Protein AF-A0A6I3IKJ2-F1 (afdb_monomer_lite)

Structure (mmCIF, N/CA/C/O backbone):
data_AF-A0A6I3IKJ2-F1
#
_entry.id   AF-A0A6I3IKJ2-F1
#
loop_
_atom_site.group_PDB
_atom_site.id
_atom_site.type_symbol
_atom_site.label_atom_id
_atom_site.label_alt_id
_atom_site.label_comp_id
_atom_site.label_asym_id
_atom_site.label_entity_id
_atom_site.label_seq_id
_atom_site.pdbx_PDB_ins_code
_atom_site.Cartn_x
_atom_site.Cartn_y
_atom_site.Cartn_z
_atom_site.occupancy
_atom_site.B_iso_or_equiv
_atom_site.auth_seq_id
_atom_site.auth_comp_id
_atom_site.auth_asym_id
_atom_site.auth_atom_id
_atom_site.pdbx_PDB_model_num
ATOM 1 N N . MET A 1 1 ? 50.056 9.254 30.027 1.00 38.72 1 MET A N 1
ATOM 2 C CA . MET A 1 1 ? 49.985 8.666 28.674 1.00 38.72 1 MET A CA 1
ATOM 3 C C . MET A 1 1 ? 48.519 8.562 28.305 1.00 38.72 1 MET A C 1
ATOM 5 O O . MET A 1 1 ? 47.820 7.727 28.856 1.00 38.72 1 MET A O 1
ATOM 9 N N . THR A 1 2 ? 48.048 9.482 27.470 1.00 33.09 2 THR A N 1
ATOM 10 C CA . THR A 1 2 ? 46.642 9.621 27.066 1.00 33.09 2 THR A CA 1
ATOM 11 C C . THR A 1 2 ? 46.556 9.198 25.601 1.00 33.09 2 THR A C 1
ATOM 13 O O . THR A 1 2 ? 47.346 9.726 24.815 1.00 33.09 2 THR A O 1
ATOM 16 N N . PRO A 1 3 ? 45.681 8.262 25.192 1.00 37.56 3 PRO A N 1
ATOM 17 C CA . PRO A 1 3 ? 45.593 7.901 23.789 1.00 37.56 3 PRO A CA 1
ATOM 18 C C . PRO A 1 3 ? 44.821 8.981 23.025 1.00 37.56 3 PRO A C 1
ATOM 20 O O . PRO A 1 3 ? 43.733 9.406 23.419 1.00 37.56 3 PRO A O 1
ATOM 23 N N . LEU A 1 4 ? 45.432 9.440 21.936 1.00 34.25 4 LEU A N 1
ATOM 24 C CA . LEU A 1 4 ? 44.862 10.358 20.958 1.00 34.25 4 LEU A CA 1
ATOM 25 C C . LEU A 1 4 ? 43.676 9.689 20.250 1.00 34.25 4 LEU A C 1
ATOM 27 O O . LEU A 1 4 ? 43.817 8.614 19.668 1.00 34.25 4 LEU A O 1
ATOM 31 N N . ARG A 1 5 ? 42.515 10.354 20.277 1.00 39.28 5 ARG A N 1
ATOM 32 C CA . ARG A 1 5 ? 41.365 10.049 19.416 1.00 39.28 5 ARG A CA 1
ATOM 33 C C . ARG A 1 5 ? 41.806 10.129 17.951 1.00 39.28 5 ARG A C 1
ATOM 35 O O . ARG A 1 5 ? 42.129 11.211 17.469 1.00 39.28 5 ARG A O 1
ATOM 42 N N . GLN A 1 6 ? 41.775 9.001 17.246 1.00 39.91 6 GLN A N 1
ATOM 43 C CA . GLN A 1 6 ? 41.792 8.983 15.787 1.00 39.91 6 GLN A CA 1
ATOM 44 C C . GLN A 1 6 ? 40.454 9.542 15.290 1.00 39.91 6 GLN A C 1
ATOM 46 O O . GLN A 1 6 ? 39.401 8.941 15.493 1.00 39.91 6 GLN A O 1
ATOM 51 N N . GLY A 1 7 ? 40.498 10.734 14.696 1.00 34.34 7 GLY A N 1
ATOM 52 C CA . GLY A 1 7 ? 39.367 11.312 13.983 1.00 34.34 7 GLY A CA 1
ATOM 53 C C . GLY A 1 7 ? 39.092 10.506 12.718 1.00 34.34 7 GLY A C 1
ATOM 54 O O . GLY A 1 7 ? 39.975 10.361 11.874 1.00 34.34 7 GLY A O 1
ATOM 55 N N . ALA A 1 8 ? 37.872 9.986 12.600 1.00 40.38 8 ALA A N 1
ATOM 56 C CA . ALA A 1 8 ? 37.365 9.435 11.355 1.00 40.38 8 ALA A CA 1
ATOM 57 C C . ALA A 1 8 ? 37.379 10.536 10.286 1.00 40.38 8 ALA A C 1
ATOM 59 O O . ALA A 1 8 ? 36.823 11.619 10.478 1.00 40.38 8 ALA A O 1
ATOM 60 N N . THR A 1 9 ? 38.061 10.271 9.179 1.00 36.03 9 THR A N 1
ATOM 61 C CA . THR A 1 9 ? 38.106 11.152 8.014 1.00 36.03 9 THR A CA 1
ATOM 62 C C . THR A 1 9 ? 36.739 11.091 7.324 1.00 36.03 9 THR A C 1
ATOM 64 O O . THR A 1 9 ? 36.323 9.994 6.946 1.00 36.03 9 THR A O 1
ATOM 67 N N . PRO A 1 10 ? 36.006 12.206 7.156 1.00 37.25 10 PRO A N 1
ATOM 68 C CA . PRO A 1 10 ? 34.781 12.188 6.371 1.00 37.25 10 PRO A CA 1
ATOM 69 C C . PRO A 1 10 ? 35.141 11.925 4.906 1.00 37.25 10 PRO A C 1
ATOM 71 O O . PRO A 1 10 ? 35.997 12.595 4.327 1.00 37.25 10 PRO A O 1
ATOM 74 N N . THR A 1 11 ? 34.504 10.918 4.316 1.00 40.12 11 THR A N 1
ATOM 75 C CA . THR A 1 11 ? 34.601 10.614 2.888 1.00 40.12 11 THR A CA 1
ATOM 76 C C . THR A 1 11 ? 34.128 11.839 2.094 1.00 40.12 11 THR A C 1
ATOM 78 O O . THR A 1 11 ? 33.075 12.391 2.425 1.00 40.12 11 THR A O 1
ATOM 81 N N . PRO A 1 12 ? 34.861 12.304 1.066 1.00 38.91 12 PRO A N 1
ATOM 82 C CA . PRO A 1 12 ? 34.434 13.458 0.287 1.00 38.91 12 PRO A CA 1
ATOM 83 C C . PRO A 1 12 ? 33.179 13.103 -0.522 1.00 38.91 12 PRO A C 1
ATOM 85 O O . PRO A 1 12 ? 33.245 12.375 -1.512 1.00 38.91 12 PRO A O 1
ATOM 88 N N . GLN A 1 13 ? 32.024 13.625 -0.102 1.00 45.84 13 GLN A N 1
ATOM 89 C CA . GLN A 1 13 ? 30.831 13.673 -0.943 1.00 45.84 13 GLN A CA 1
ATOM 90 C C . GLN A 1 13 ? 31.115 14.652 -2.086 1.00 45.84 13 GLN A C 1
ATOM 92 O O . GLN A 1 13 ? 31.205 15.862 -1.882 1.00 45.84 13 GLN A O 1
ATOM 97 N N . THR A 1 14 ? 31.316 14.120 -3.289 1.00 48.16 14 THR A N 1
ATOM 98 C CA . THR A 1 14 ? 31.432 14.947 -4.493 1.00 48.16 14 THR A CA 1
ATOM 99 C C . THR A 1 14 ? 30.036 15.499 -4.789 1.00 48.16 14 THR A C 1
ATOM 101 O O . THR A 1 14 ? 29.102 14.701 -4.890 1.00 48.16 14 THR A O 1
ATOM 104 N N . PRO A 1 15 ? 29.840 16.826 -4.889 1.00 47.47 15 PRO A N 1
ATOM 105 C CA . PRO A 1 15 ? 28.520 17.371 -5.173 1.00 47.47 15 PRO A CA 1
ATOM 106 C C . PRO A 1 15 ? 28.031 16.866 -6.541 1.00 47.47 15 PRO A C 1
ATOM 108 O O . PRO A 1 15 ? 28.828 16.806 -7.484 1.00 47.47 15 PRO A O 1
ATOM 111 N N . PRO A 1 16 ? 26.743 16.499 -6.678 1.00 55.31 16 PRO A N 1
ATOM 112 C CA . PRO A 1 16 ? 26.197 16.063 -7.956 1.00 55.31 16 PRO A CA 1
ATOM 113 C C . PRO A 1 16 ? 26.377 17.171 -9.001 1.00 55.31 16 PRO A C 1
ATOM 115 O O . PRO A 1 16 ? 26.105 18.346 -8.745 1.00 55.31 16 PRO A O 1
ATOM 118 N N . LEU A 1 17 ? 26.861 16.797 -10.187 1.00 58.91 17 LEU A N 1
ATOM 119 C CA . LEU A 1 17 ? 27.075 17.730 -11.291 1.00 58.91 17 LEU A CA 1
ATOM 120 C C . LEU A 1 17 ? 25.737 18.386 -11.670 1.00 58.91 17 LEU A C 1
ATOM 122 O O . LEU A 1 17 ? 24.763 17.700 -11.956 1.00 58.91 17 LEU A O 1
ATOM 126 N N . HIS A 1 18 ? 25.690 19.717 -11.736 1.00 59.66 18 HIS A N 1
ATOM 127 C CA . HIS A 1 18 ? 24.476 20.508 -12.009 1.00 59.66 18 HIS A CA 1
ATOM 128 C C . HIS A 1 18 ? 23.664 20.035 -13.246 1.00 59.66 18 HIS A C 1
ATOM 130 O O . HIS A 1 18 ? 22.442 20.198 -13.315 1.00 59.66 18 HIS A O 1
ATOM 136 N N . GLY A 1 19 ? 24.323 19.408 -14.228 1.00 59.59 19 GLY A N 1
ATOM 137 C CA . GLY A 1 19 ? 23.678 18.825 -15.408 1.00 59.59 19 GLY A CA 1
ATOM 138 C C . GLY A 1 19 ? 22.795 17.600 -15.125 1.00 59.59 19 GLY A C 1
ATOM 139 O O . GLY A 1 19 ? 21.735 17.474 -15.736 1.00 59.59 19 GLY A O 1
ATOM 140 N N . THR A 1 20 ? 23.162 16.728 -14.178 1.00 60.59 20 THR A N 1
ATOM 141 C CA . THR A 1 20 ? 22.422 15.476 -13.901 1.00 60.59 20 THR A CA 1
ATOM 142 C C . THR A 1 20 ? 21.098 15.734 -13.183 1.00 60.59 20 THR A C 1
ATOM 144 O O . THR A 1 20 ? 20.088 15.094 -13.486 1.00 60.59 20 THR A O 1
ATOM 147 N N . LEU A 1 21 ? 21.071 16.735 -12.297 1.00 61.56 21 LEU A N 1
ATOM 148 C CA . LEU A 1 21 ? 19.854 17.206 -11.628 1.00 61.56 21 LEU A CA 1
ATOM 149 C C . LEU A 1 21 ? 18.862 17.825 -12.622 1.00 61.56 21 LEU A C 1
ATOM 151 O O . LEU A 1 21 ? 17.665 17.555 -12.558 1.00 61.56 21 LEU A O 1
ATOM 155 N N . THR A 1 22 ? 19.368 18.610 -13.579 1.00 71.19 22 THR A N 1
ATOM 156 C CA . THR A 1 22 ? 18.536 19.252 -14.609 1.00 71.19 22 THR A CA 1
ATOM 157 C C . THR A 1 22 ? 17.914 18.215 -15.549 1.00 71.19 22 THR A C 1
ATOM 159 O O . THR A 1 22 ? 16.733 18.312 -15.870 1.00 71.19 22 THR A O 1
ATOM 162 N N . PHE A 1 23 ? 18.686 17.206 -15.966 1.00 73.94 23 PHE A N 1
ATOM 163 C CA . PHE A 1 23 ? 18.204 16.126 -16.831 1.00 73.94 23 PHE A CA 1
ATOM 164 C C . PHE A 1 23 ? 17.126 15.271 -16.151 1.00 73.94 23 PHE A C 1
ATOM 166 O O . PHE A 1 23 ? 16.052 15.090 -16.717 1.00 73.94 23 PHE A O 1
ATOM 173 N N . SER A 1 24 ? 17.378 14.814 -14.918 1.00 72.62 24 SER A N 1
ATOM 174 C CA . SER A 1 24 ? 16.443 13.939 -14.192 1.00 72.62 24 SER A CA 1
ATOM 175 C C . SER A 1 24 ? 15.093 14.617 -13.956 1.00 72.62 24 SER A C 1
ATOM 177 O O . SER A 1 24 ? 14.043 13.995 -14.119 1.00 72.62 24 SER A O 1
ATOM 179 N N . ARG A 1 25 ? 15.118 15.917 -13.629 1.00 75.12 25 ARG A N 1
ATOM 180 C CA . ARG A 1 25 ? 13.904 16.711 -13.424 1.00 75.12 25 ARG A CA 1
ATOM 181 C C . ARG A 1 25 ? 13.120 16.897 -14.722 1.00 75.12 25 ARG A C 1
ATOM 183 O O . ARG A 1 25 ? 11.945 16.565 -14.759 1.00 75.12 25 ARG A O 1
ATOM 190 N N . ARG A 1 26 ? 13.782 17.354 -15.793 1.00 77.00 26 ARG A N 1
ATOM 191 C CA . ARG A 1 26 ? 13.138 17.597 -17.096 1.00 77.00 26 ARG A CA 1
ATOM 192 C C . ARG A 1 26 ? 12.535 16.336 -17.697 1.00 77.00 26 ARG A C 1
ATOM 194 O O . ARG A 1 26 ? 11.459 16.397 -18.271 1.00 77.00 26 ARG A O 1
ATOM 201 N N . TYR A 1 27 ? 13.219 15.202 -17.569 1.00 78.50 27 TYR A N 1
ATOM 202 C CA . TYR A 1 27 ? 12.688 13.944 -18.078 1.00 78.50 27 TYR A CA 1
ATOM 203 C C . TYR A 1 27 ? 11.464 13.482 -17.273 1.00 78.50 27 TYR A C 1
ATOM 205 O O . TYR A 1 27 ? 10.472 13.069 -17.858 1.00 78.50 27 TYR A O 1
ATOM 213 N N . SER A 1 28 ? 11.485 13.635 -15.945 1.00 76.94 28 SER A N 1
ATOM 214 C CA . SER A 1 28 ? 10.318 13.328 -15.101 1.00 76.94 28 SER A CA 1
ATOM 215 C C . SER A 1 28 ? 9.124 14.243 -15.399 1.00 76.94 28 SER A C 1
ATOM 217 O O . SER A 1 28 ? 7.991 13.777 -15.407 1.00 76.94 28 SER A O 1
ATOM 219 N N . GLU A 1 29 ? 9.377 15.530 -15.665 1.00 81.25 29 GLU A N 1
ATOM 220 C CA . GLU A 1 29 ? 8.362 16.492 -16.122 1.00 81.25 29 GLU A CA 1
ATOM 221 C C . GLU A 1 29 ? 7.783 16.071 -17.486 1.00 81.25 29 GLU A C 1
ATOM 223 O O . GLU A 1 29 ? 6.569 16.073 -17.656 1.00 81.25 29 GLU A O 1
ATOM 228 N N . ALA A 1 30 ? 8.629 15.637 -18.427 1.00 76.62 30 ALA A N 1
ATOM 229 C CA . ALA A 1 30 ? 8.201 15.179 -19.750 1.00 76.62 30 ALA A CA 1
ATOM 230 C C . ALA A 1 30 ? 7.353 13.895 -19.702 1.00 76.62 30 ALA A C 1
ATOM 232 O O . ALA A 1 30 ? 6.413 13.760 -20.477 1.00 76.62 30 ALA A O 1
ATOM 233 N N . LEU A 1 31 ? 7.629 12.972 -18.771 1.00 78.81 31 LEU A N 1
ATOM 234 C CA . LEU A 1 31 ? 6.794 11.779 -18.565 1.00 78.81 31 LEU A CA 1
ATOM 235 C C . LEU A 1 31 ? 5.383 12.102 -18.047 1.00 78.81 31 LEU A C 1
ATOM 237 O O . LEU A 1 31 ? 4.486 11.272 -18.171 1.00 78.81 31 LEU A O 1
ATOM 241 N N . ALA A 1 32 ? 5.188 13.279 -17.449 1.00 76.81 32 ALA A N 1
ATOM 242 C CA . ALA A 1 32 ? 3.885 13.745 -16.985 1.00 76.81 32 ALA A CA 1
ATOM 243 C C . ALA A 1 32 ? 3.130 14.579 -18.040 1.00 76.81 32 ALA A C 1
ATOM 245 O O . ALA A 1 32 ? 1.961 14.900 -17.827 1.00 76.81 32 ALA A O 1
ATOM 246 N N . ASP A 1 33 ? 3.776 14.942 -19.154 1.00 81.25 33 ASP A N 1
ATOM 247 C CA . ASP A 1 33 ? 3.182 15.723 -20.239 1.00 81.25 33 ASP A CA 1
ATOM 248 C C . ASP A 1 33 ? 2.569 14.793 -21.295 1.00 81.25 33 ASP A C 1
ATOM 250 O O . ASP A 1 33 ? 3.256 14.248 -22.159 1.00 81.25 33 ASP A O 1
ATOM 254 N N . SER A 1 34 ? 1.246 14.636 -21.240 1.00 76.81 34 SER A N 1
ATOM 255 C CA . SER A 1 34 ? 0.484 13.829 -22.197 1.00 76.81 34 SER A CA 1
ATOM 256 C C . SER A 1 34 ? 0.683 14.258 -23.651 1.00 76.81 34 SER A C 1
ATOM 258 O O . SER A 1 34 ? 0.685 13.401 -24.527 1.00 76.81 34 SER A O 1
ATOM 260 N N . GLY A 1 35 ? 0.869 15.557 -23.915 1.00 77.44 35 GLY A N 1
ATOM 261 C CA . GLY A 1 35 ? 1.051 16.057 -25.279 1.00 77.44 35 GLY A CA 1
ATOM 262 C C . GLY A 1 35 ? 2.410 15.658 -25.849 1.00 77.44 35 GLY A C 1
ATOM 263 O O . GLY A 1 35 ? 2.507 15.253 -27.005 1.00 77.44 35 GLY A O 1
ATOM 264 N N . PHE A 1 36 ? 3.450 15.683 -25.012 1.00 80.12 36 PHE A N 1
ATOM 265 C CA . PHE A 1 36 ? 4.773 15.183 -25.386 1.00 80.12 36 PHE A CA 1
ATOM 266 C C . PHE A 1 36 ? 4.768 13.669 -25.653 1.00 80.12 36 PHE A C 1
ATOM 268 O O . PHE A 1 36 ? 5.392 13.207 -26.609 1.00 80.12 36 PHE A O 1
ATOM 275 N N . ILE A 1 37 ? 4.064 12.888 -24.826 1.00 82.62 37 ILE A N 1
ATOM 276 C CA . ILE A 1 37 ? 3.965 11.432 -25.003 1.00 82.62 37 ILE A CA 1
ATOM 277 C C . ILE A 1 37 ? 3.198 11.070 -26.280 1.00 82.62 37 ILE A C 1
ATOM 279 O O . ILE A 1 37 ? 3.622 10.164 -26.998 1.00 82.62 37 ILE A O 1
ATOM 283 N N . GLU A 1 38 ? 2.119 11.791 -26.594 1.00 82.00 38 GLU A N 1
ATOM 284 C CA . GLU A 1 38 ? 1.351 11.598 -27.829 1.00 82.00 38 GLU A CA 1
ATOM 285 C C . GLU A 1 38 ? 2.203 11.877 -29.079 1.00 82.00 38 GLU A C 1
ATOM 287 O O . GLU A 1 38 ? 2.174 11.099 -30.031 1.00 82.00 38 GLU A O 1
ATOM 292 N N . GLU A 1 39 ? 3.029 12.929 -29.057 1.00 85.38 39 GLU A N 1
ATOM 293 C CA . GLU A 1 39 ? 3.936 13.261 -30.165 1.00 85.38 39 GLU A CA 1
ATOM 294 C C . GLU A 1 39 ? 5.077 12.240 -30.327 1.00 85.38 39 GLU A C 1
ATOM 296 O O . GLU A 1 39 ? 5.460 11.894 -31.447 1.00 85.38 39 GLU A O 1
ATOM 301 N N . LEU A 1 40 ? 5.626 11.738 -29.217 1.00 87.00 40 LEU A N 1
ATOM 302 C CA . LEU A 1 40 ? 6.724 10.767 -29.221 1.00 87.00 40 LEU A CA 1
ATOM 303 C C . LEU A 1 40 ? 6.269 9.357 -29.639 1.00 87.00 40 LEU A C 1
ATOM 305 O O . LEU A 1 40 ? 7.047 8.598 -30.226 1.00 87.00 40 LEU A O 1
ATOM 309 N N . GLY A 1 41 ? 5.026 9.006 -29.317 1.00 87.94 41 GLY A N 1
ATOM 310 C CA . GLY A 1 41 ? 4.456 7.678 -29.496 1.00 87.94 41 GLY A CA 1
ATOM 311 C C . GLY A 1 41 ? 4.817 6.699 -28.364 1.00 87.94 41 GLY A C 1
ATOM 312 O O . GLY A 1 41 ? 5.858 6.826 -27.707 1.00 87.94 41 GLY A O 1
ATOM 313 N N . PRO A 1 42 ? 3.984 5.667 -28.138 1.00 88.81 42 PRO A N 1
ATOM 314 C CA . PRO A 1 42 ? 4.079 4.797 -26.962 1.00 88.81 42 PRO A CA 1
ATOM 315 C C . PRO A 1 42 ? 5.332 3.911 -26.955 1.00 88.81 42 PRO A C 1
ATOM 317 O O . PRO A 1 42 ? 5.948 3.712 -25.908 1.00 88.81 42 PRO A O 1
ATOM 320 N N . VAL A 1 43 ? 5.764 3.415 -28.120 1.00 90.62 43 VAL A N 1
ATOM 321 C CA . VAL A 1 43 ? 6.935 2.526 -28.224 1.00 90.62 43 VAL A CA 1
ATOM 322 C C . VAL A 1 43 ? 8.249 3.267 -27.910 1.00 90.62 43 VAL A C 1
ATOM 324 O O . VAL A 1 43 ? 8.994 2.804 -27.033 1.00 90.62 43 VAL A O 1
ATOM 327 N N . PRO A 1 44 ? 8.562 4.429 -28.529 1.00 91.19 44 PRO A N 1
ATOM 328 C CA . PRO A 1 44 ? 9.741 5.203 -28.141 1.00 91.19 44 PRO A CA 1
ATOM 329 C C . PRO A 1 44 ? 9.660 5.734 -26.704 1.00 91.19 44 PRO A C 1
ATOM 331 O O . PRO A 1 44 ? 10.684 5.771 -26.019 1.00 91.19 44 PRO A O 1
ATOM 334 N N . ALA A 1 45 ? 8.468 6.094 -26.215 1.00 90.94 45 ALA A N 1
ATOM 335 C CA . ALA A 1 45 ? 8.288 6.544 -24.838 1.00 90.94 45 ALA A CA 1
ATOM 336 C C . ALA A 1 45 ? 8.625 5.442 -23.817 1.00 90.94 45 ALA A C 1
ATOM 338 O O . ALA A 1 45 ? 9.444 5.671 -22.923 1.00 90.94 45 ALA A O 1
ATOM 339 N N . ALA A 1 46 ? 8.092 4.227 -23.996 1.00 92.44 46 ALA A N 1
ATOM 340 C CA . ALA A 1 46 ? 8.417 3.071 -23.158 1.00 92.44 46 ALA A CA 1
ATOM 341 C C . ALA A 1 46 ? 9.917 2.731 -23.209 1.00 92.44 46 ALA A C 1
ATOM 343 O O . ALA A 1 46 ? 10.555 2.558 -22.169 1.00 92.44 46 ALA A O 1
ATOM 344 N N . THR A 1 47 ? 10.508 2.717 -24.408 1.00 93.69 47 THR A N 1
ATOM 345 C CA . THR A 1 47 ? 11.948 2.465 -24.596 1.00 93.69 47 THR A CA 1
ATOM 346 C C . THR A 1 47 ? 12.797 3.476 -23.819 1.00 93.69 47 THR A C 1
ATOM 348 O O . THR A 1 47 ? 13.702 3.099 -23.070 1.00 93.69 47 THR A O 1
ATOM 351 N N . ASN A 1 48 ? 12.483 4.768 -23.946 1.00 92.62 48 ASN A N 1
ATOM 352 C CA . ASN A 1 48 ? 13.210 5.826 -23.251 1.00 92.62 48 ASN A CA 1
ATOM 353 C C . ASN A 1 48 ? 13.053 5.715 -21.729 1.00 92.62 48 ASN A C 1
ATOM 355 O O . ASN A 1 48 ? 14.032 5.916 -21.009 1.00 92.62 48 ASN A O 1
ATOM 359 N N . ALA A 1 49 ? 11.866 5.347 -21.239 1.00 93.19 49 ALA A N 1
ATOM 360 C CA . ALA A 1 49 ? 11.607 5.186 -19.812 1.00 93.19 49 ALA A CA 1
ATOM 361 C C . ALA A 1 49 ? 12.440 4.042 -19.208 1.00 93.19 49 ALA A C 1
ATOM 363 O O . ALA A 1 49 ? 13.018 4.201 -18.130 1.00 93.19 49 ALA A O 1
ATOM 364 N N . ILE A 1 50 ? 12.591 2.921 -19.923 1.00 93.69 50 ILE A N 1
ATOM 365 C CA . ILE A 1 50 ? 13.466 1.808 -19.514 1.00 93.69 50 ILE A CA 1
ATOM 366 C C . ILE A 1 50 ? 14.925 2.271 -19.427 1.00 93.69 50 ILE A C 1
ATOM 368 O O . ILE A 1 50 ? 15.590 2.052 -18.409 1.00 93.69 50 ILE A O 1
ATOM 372 N N . ILE A 1 51 ? 15.418 2.942 -20.474 1.00 92.62 51 ILE A N 1
ATOM 373 C CA . ILE A 1 51 ? 16.791 3.465 -20.523 1.00 92.62 51 ILE A CA 1
ATOM 374 C C . ILE A 1 51 ? 17.023 4.432 -19.361 1.00 92.62 51 ILE A C 1
ATOM 376 O O . ILE A 1 51 ? 18.026 4.334 -18.654 1.00 92.62 51 ILE A O 1
ATOM 380 N N . PHE A 1 52 ? 16.083 5.345 -19.129 1.00 92.88 52 PHE A N 1
ATOM 381 C CA . PHE A 1 52 ? 16.173 6.324 -18.060 1.00 92.88 52 PHE A CA 1
ATOM 382 C C . PHE A 1 52 ? 16.171 5.673 -16.671 1.00 92.88 52 PHE A C 1
ATOM 384 O O . PHE A 1 52 ? 17.031 6.004 -15.853 1.00 92.88 52 PHE A O 1
ATOM 391 N N . ASN A 1 53 ? 15.295 4.691 -16.418 1.00 93.19 53 ASN A N 1
ATOM 392 C CA . ASN A 1 53 ? 15.288 3.931 -15.164 1.00 93.19 53 ASN A CA 1
ATOM 393 C C . ASN A 1 53 ? 16.645 3.248 -14.916 1.00 93.19 53 ASN A C 1
ATOM 395 O O . ASN A 1 53 ? 17.197 3.328 -13.816 1.00 93.19 53 ASN A O 1
ATOM 399 N N . HIS A 1 54 ? 17.222 2.630 -15.954 1.00 92.00 54 HIS A N 1
ATOM 400 C CA . HIS A 1 54 ? 18.544 2.014 -15.869 1.00 92.00 54 HIS A CA 1
ATOM 401 C C . HIS A 1 54 ? 19.643 3.041 -15.558 1.00 92.00 54 HIS A C 1
ATOM 403 O O . HIS A 1 54 ? 20.475 2.822 -14.674 1.00 92.00 54 HIS A O 1
ATOM 409 N N . LEU A 1 55 ? 19.645 4.182 -16.254 1.00 91.31 55 LEU A N 1
ATOM 410 C CA . LEU A 1 55 ? 20.614 5.254 -16.027 1.00 91.31 55 LEU A CA 1
ATOM 411 C C . LEU A 1 55 ? 20.524 5.808 -14.601 1.00 91.31 55 LEU A C 1
ATOM 413 O O . LEU A 1 55 ? 21.560 5.974 -13.957 1.00 91.31 55 LEU A O 1
ATOM 417 N N . LEU A 1 56 ? 19.317 6.043 -14.078 1.00 90.44 56 LEU A N 1
ATOM 418 C CA . LEU A 1 56 ? 19.119 6.494 -12.698 1.00 90.44 56 LEU A CA 1
ATOM 419 C C . LEU A 1 56 ? 19.677 5.497 -11.683 1.00 90.44 56 LEU A C 1
ATOM 421 O O . LEU A 1 56 ? 20.381 5.908 -10.759 1.00 90.44 56 LEU A O 1
ATOM 425 N N . ALA A 1 57 ? 19.429 4.200 -11.876 1.00 89.12 57 ALA A N 1
ATOM 426 C CA . ALA A 1 57 ? 19.984 3.159 -11.016 1.00 89.12 57 ALA A CA 1
ATOM 427 C C . ALA A 1 57 ? 21.524 3.190 -11.011 1.00 89.12 57 ALA A C 1
ATOM 429 O O . ALA A 1 57 ? 22.140 3.193 -9.946 1.00 89.12 57 ALA A O 1
ATOM 430 N N . ARG A 1 58 ? 22.162 3.328 -12.182 1.00 89.75 58 ARG A N 1
ATOM 431 C CA . ARG A 1 58 ? 23.629 3.446 -12.284 1.00 89.75 58 ARG A CA 1
ATOM 432 C C . ARG A 1 58 ? 24.182 4.726 -11.663 1.00 89.75 58 ARG A C 1
ATOM 434 O O . ARG A 1 58 ? 25.266 4.705 -11.080 1.00 89.75 58 ARG A O 1
ATOM 441 N N . LEU A 1 59 ? 23.474 5.847 -11.789 1.00 89.38 59 LEU A N 1
ATOM 442 C CA . LEU A 1 59 ? 23.874 7.105 -11.156 1.00 89.38 59 LEU A CA 1
ATOM 443 C C . LEU A 1 59 ? 23.780 7.015 -9.628 1.00 89.38 59 LEU A C 1
ATOM 445 O O . LEU A 1 59 ? 24.672 7.514 -8.943 1.00 89.38 59 LEU A O 1
ATOM 449 N N . LEU A 1 60 ? 22.746 6.352 -9.105 1.00 88.19 60 LEU A N 1
ATOM 450 C CA . LEU A 1 60 ? 22.588 6.058 -7.680 1.00 88.19 60 LEU A CA 1
ATOM 451 C C . LEU A 1 60 ? 23.722 5.175 -7.150 1.00 88.19 60 LEU A C 1
ATOM 453 O O . LEU A 1 60 ? 24.360 5.540 -6.169 1.00 88.19 60 LEU A O 1
ATOM 457 N N . GLU A 1 61 ? 24.025 4.062 -7.826 1.00 88.00 61 GLU A N 1
ATOM 458 C CA . GLU A 1 61 ? 25.131 3.158 -7.462 1.00 88.00 61 GLU A CA 1
ATOM 459 C C . GLU A 1 61 ? 26.483 3.884 -7.372 1.00 88.00 61 GLU A C 1
ATOM 461 O O . GLU A 1 61 ? 27.334 3.546 -6.552 1.00 88.00 61 GLU A O 1
ATOM 466 N N . ARG A 1 62 ? 26.684 4.905 -8.213 1.00 89.00 62 ARG A N 1
ATOM 467 C CA . ARG A 1 62 ? 27.917 5.702 -8.270 1.00 89.00 62 ARG A CA 1
ATOM 468 C C . ARG A 1 62 ? 27.895 6.945 -7.380 1.00 89.00 62 ARG A C 1
ATOM 470 O O . ARG A 1 62 ? 28.843 7.724 -7.439 1.00 89.00 62 ARG A O 1
ATOM 477 N N . ASN A 1 63 ? 26.840 7.161 -6.591 1.00 85.69 63 ASN A N 1
ATOM 478 C CA . ASN A 1 63 ? 26.623 8.384 -5.808 1.00 85.69 63 ASN A CA 1
ATOM 479 C C . ASN A 1 63 ? 26.717 9.677 -6.653 1.00 85.69 63 ASN A C 1
ATOM 481 O O . ASN A 1 63 ? 27.164 10.717 -6.176 1.00 85.69 63 ASN A O 1
ATOM 485 N N . ALA A 1 64 ? 26.314 9.616 -7.927 1.00 87.44 64 ALA A N 1
ATOM 486 C CA . ALA A 1 64 ? 26.398 10.721 -8.889 1.00 87.44 64 ALA A CA 1
ATOM 487 C C . ALA A 1 64 ? 25.119 11.587 -8.950 1.00 87.44 64 ALA A C 1
ATOM 489 O O . ALA A 1 64 ? 25.060 12.579 -9.683 1.00 87.44 64 ALA A O 1
ATOM 490 N N . VAL A 1 65 ? 24.087 11.208 -8.194 1.00 85.56 65 VAL A N 1
ATOM 491 C CA . VAL A 1 65 ? 22.798 11.900 -8.072 1.00 85.56 65 VAL A CA 1
ATOM 492 C C . VAL A 1 65 ? 22.304 11.805 -6.625 1.00 85.56 65 VAL A C 1
ATOM 494 O O . VAL A 1 65 ? 22.602 10.834 -5.931 1.00 85.56 65 VAL A O 1
ATOM 497 N N . SER A 1 66 ? 21.553 12.809 -6.162 1.00 85.88 66 SER A N 1
ATOM 498 C CA . SER A 1 66 ? 20.915 12.757 -4.840 1.00 85.88 66 SER A CA 1
ATOM 499 C C . SER A 1 66 ? 19.899 11.606 -4.775 1.00 85.88 66 SER A C 1
ATOM 501 O O . SER A 1 66 ? 19.062 11.522 -5.680 1.00 85.88 66 SER A O 1
ATOM 503 N N . PRO A 1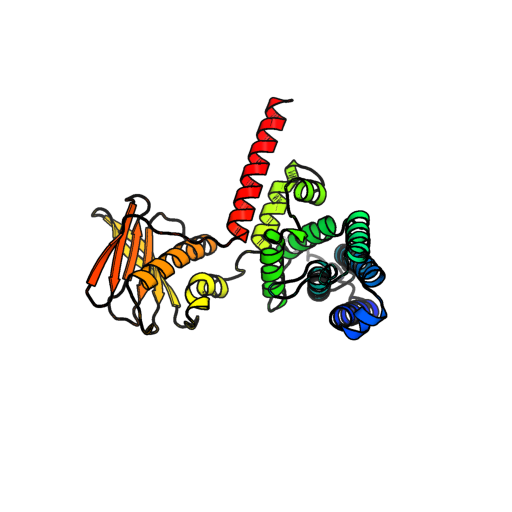 67 ? 19.891 10.778 -3.709 1.00 85.31 67 PRO A N 1
ATOM 504 C CA . PRO A 1 67 ? 18.904 9.716 -3.533 1.00 85.31 67 PRO A CA 1
ATOM 505 C C . PRO A 1 67 ? 17.453 10.192 -3.619 1.00 85.31 67 PRO A C 1
ATOM 507 O O . PRO A 1 67 ? 16.644 9.528 -4.257 1.00 85.31 67 PRO A O 1
ATOM 510 N N . SER A 1 68 ? 17.137 11.360 -3.052 1.00 84.00 68 SER A N 1
ATOM 511 C CA . SER A 1 68 ? 15.786 11.938 -3.106 1.00 84.00 68 SER A CA 1
ATOM 512 C C . SER A 1 68 ? 15.357 12.290 -4.532 1.00 84.00 68 SER A C 1
ATOM 514 O O . SER A 1 68 ? 14.270 11.933 -4.969 1.00 84.00 68 SER A O 1
ATOM 516 N N . VAL A 1 69 ? 16.243 12.929 -5.300 1.00 84.62 69 VAL A N 1
ATOM 517 C CA . VAL A 1 69 ? 15.965 13.321 -6.692 1.00 84.62 69 VAL A CA 1
ATOM 518 C C . VAL A 1 69 ? 15.807 12.093 -7.581 1.00 84.62 69 VAL A C 1
ATOM 520 O O . VAL A 1 69 ? 14.912 12.046 -8.421 1.00 84.62 69 VAL A O 1
ATOM 523 N N . ALA A 1 70 ? 16.667 11.092 -7.393 1.00 88.50 70 ALA A N 1
ATOM 524 C CA . ALA A 1 70 ? 16.572 9.852 -8.141 1.00 88.50 70 ALA A CA 1
ATOM 525 C C . ALA A 1 70 ? 15.303 9.072 -7.786 1.00 88.50 70 ALA A C 1
ATOM 527 O O . ALA A 1 70 ? 14.659 8.568 -8.697 1.00 88.50 70 ALA A O 1
ATOM 528 N N . LEU A 1 71 ? 14.908 9.022 -6.509 1.00 90.19 71 LEU A N 1
ATOM 529 C CA . LEU A 1 71 ? 13.675 8.360 -6.087 1.00 90.19 71 LEU A CA 1
ATOM 530 C C . LEU A 1 71 ? 12.448 9.004 -6.737 1.00 90.19 71 LEU A C 1
ATOM 532 O O . LEU A 1 71 ? 11.679 8.299 -7.382 1.00 90.19 71 LEU A O 1
ATOM 536 N N . GLY A 1 72 ? 12.297 10.329 -6.656 1.00 90.50 72 GLY A N 1
ATOM 537 C CA . GLY A 1 72 ? 11.168 11.023 -7.284 1.00 90.50 72 GLY A CA 1
ATOM 538 C C . GLY A 1 72 ? 11.066 10.761 -8.795 1.00 90.50 72 GLY A C 1
ATOM 539 O O . GLY A 1 72 ? 9.966 10.550 -9.315 1.00 90.50 72 GLY A O 1
ATOM 540 N N . ALA A 1 73 ? 12.210 10.703 -9.486 1.00 90.94 73 ALA A N 1
ATOM 541 C CA . ALA A 1 73 ? 12.286 10.406 -10.915 1.00 90.94 73 ALA A CA 1
ATOM 542 C C . ALA A 1 73 ? 12.011 8.925 -11.241 1.00 90.94 73 ALA A C 1
ATOM 544 O O . ALA A 1 73 ? 11.316 8.618 -12.212 1.00 90.94 73 ALA A O 1
ATOM 545 N N . GLN A 1 74 ? 12.501 7.997 -10.415 1.00 93.25 74 GLN A N 1
ATOM 546 C CA . GLN A 1 74 ? 12.194 6.571 -10.527 1.00 93.25 74 GLN A CA 1
ATOM 547 C C . GLN A 1 74 ? 10.701 6.308 -10.310 1.00 93.25 74 GLN A C 1
ATOM 549 O O . GLN A 1 74 ? 10.090 5.620 -11.119 1.00 93.25 74 GLN A O 1
ATOM 554 N N . LEU A 1 75 ? 10.090 6.927 -9.295 1.00 94.00 75 LEU A N 1
ATOM 555 C CA . LEU A 1 75 ? 8.654 6.829 -9.027 1.00 94.00 75 LEU A CA 1
ATOM 556 C C . LEU A 1 75 ? 7.816 7.350 -10.198 1.00 94.00 75 LEU A C 1
ATOM 558 O O . LEU A 1 75 ? 6.838 6.711 -10.573 1.00 94.00 75 LEU A O 1
ATOM 562 N N . ALA A 1 76 ? 8.202 8.481 -10.801 1.00 92.62 76 ALA A N 1
ATOM 563 C CA . ALA A 1 76 ? 7.540 8.989 -12.005 1.00 92.62 76 ALA A CA 1
ATOM 564 C C . ALA A 1 76 ? 7.672 8.009 -13.181 1.00 92.62 76 ALA A C 1
ATOM 566 O O . ALA A 1 76 ? 6.696 7.732 -13.871 1.00 92.62 76 ALA A O 1
ATOM 567 N N . THR A 1 77 ? 8.860 7.429 -13.361 1.00 94.62 77 THR A N 1
ATOM 568 C CA . THR A 1 77 ? 9.127 6.452 -14.423 1.00 94.62 77 THR A CA 1
ATOM 569 C C . THR A 1 77 ? 8.309 5.178 -14.243 1.00 94.62 77 THR A C 1
ATOM 571 O O . THR A 1 77 ? 7.699 4.696 -15.189 1.00 94.62 77 THR A O 1
ATOM 574 N N . TRP A 1 78 ? 8.251 4.629 -13.032 1.00 96.00 78 TRP A N 1
ATOM 575 C CA . TRP A 1 78 ? 7.480 3.419 -12.756 1.00 96.00 78 TRP A CA 1
ATOM 576 C C . TRP A 1 78 ? 5.973 3.664 -12.847 1.00 96.00 78 TRP A C 1
ATOM 578 O O . TRP A 1 78 ? 5.276 2.827 -13.406 1.00 96.00 78 TRP A O 1
ATOM 588 N N . ALA A 1 79 ? 5.479 4.812 -12.373 1.00 94.31 79 ALA A N 1
ATOM 589 C CA . ALA A 1 79 ? 4.074 5.180 -12.532 1.00 94.31 79 ALA A CA 1
ATOM 590 C C . ALA A 1 79 ? 3.691 5.363 -14.010 1.00 94.31 79 ALA A C 1
ATOM 592 O O . ALA A 1 79 ? 2.607 4.961 -14.412 1.00 94.31 79 ALA A O 1
ATOM 593 N N . PHE A 1 80 ? 4.584 5.918 -14.835 1.00 93.56 80 PHE A N 1
ATOM 594 C CA . PHE A 1 80 ? 4.381 6.001 -16.282 1.00 93.56 80 PHE A CA 1
ATOM 595 C C . PHE A 1 80 ? 4.310 4.609 -16.927 1.00 93.56 80 PHE A C 1
ATOM 597 O O . PHE A 1 80 ? 3.398 4.322 -17.700 1.00 93.56 80 PHE A O 1
ATOM 604 N N . LEU A 1 81 ? 5.247 3.719 -16.591 1.00 93.81 81 LEU A N 1
ATOM 605 C CA . LEU A 1 81 ? 5.319 2.380 -17.180 1.00 93.81 81 LEU A CA 1
ATOM 606 C C . LEU A 1 81 ? 4.139 1.490 -16.776 1.00 93.81 81 LEU A C 1
ATOM 608 O O . LEU A 1 81 ? 3.562 0.814 -17.624 1.00 93.81 81 LEU A O 1
ATOM 612 N N . TRP A 1 82 ? 3.791 1.494 -15.491 1.00 94.38 82 TRP A N 1
ATOM 613 C CA . TRP A 1 82 ? 2.918 0.483 -14.891 1.00 94.38 82 TRP A CA 1
ATOM 614 C C . TRP A 1 82 ? 1.592 1.032 -14.372 1.00 94.38 82 TRP A C 1
ATOM 616 O O . TRP A 1 82 ? 0.717 0.254 -14.011 1.00 94.38 82 TRP A O 1
ATOM 626 N N . GLY A 1 83 ? 1.436 2.352 -14.343 1.00 92.56 83 GLY A N 1
ATOM 627 C CA . GLY A 1 83 ? 0.286 3.008 -13.746 1.00 92.56 83 GLY A CA 1
ATOM 628 C C . GLY A 1 83 ? 0.422 3.211 -12.238 1.00 92.56 83 GLY A C 1
ATOM 629 O O . GLY A 1 83 ? 1.455 2.961 -11.609 1.00 92.56 83 GLY A O 1
ATOM 630 N N . ARG A 1 84 ? -0.657 3.731 -11.664 1.00 91.94 84 ARG A N 1
ATOM 631 C CA . ARG A 1 84 ? -0.880 3.967 -10.234 1.00 91.94 84 ARG A CA 1
ATOM 632 C C . ARG A 1 84 ? -2.387 3.860 -9.955 1.00 91.94 84 ARG A C 1
ATOM 634 O O . ARG A 1 84 ? -3.172 3.800 -10.903 1.00 91.94 84 ARG A O 1
ATOM 641 N N . PRO A 1 85 ? -2.848 3.878 -8.695 1.00 89.06 85 PRO A N 1
ATOM 642 C CA . PRO A 1 85 ? -4.280 3.896 -8.410 1.00 89.06 85 PRO A CA 1
ATOM 643 C C . PRO A 1 85 ? -5.016 4.988 -9.206 1.00 89.06 85 PRO A C 1
ATOM 645 O O . PRO A 1 85 ? -4.686 6.170 -9.135 1.00 89.06 85 PRO A O 1
ATOM 648 N N . GLY A 1 86 ? -5.992 4.575 -10.020 1.00 86.19 86 GLY A N 1
ATOM 649 C CA . GLY A 1 86 ? -6.790 5.472 -10.863 1.00 86.19 86 GLY A CA 1
ATOM 650 C C . GLY A 1 86 ? -6.090 6.036 -12.109 1.00 86.19 86 GLY A C 1
ATOM 651 O O . GLY A 1 86 ? -6.685 6.859 -12.798 1.00 86.19 86 GLY A O 1
ATOM 652 N N . THR A 1 87 ? -4.854 5.640 -12.426 1.00 86.81 87 THR A N 1
ATOM 653 C CA . THR A 1 87 ? -4.167 6.032 -13.670 1.00 86.81 87 THR A CA 1
ATOM 654 C C . THR A 1 87 ? -3.496 4.816 -14.292 1.00 86.81 87 THR A C 1
ATOM 656 O O . THR A 1 87 ? -2.657 4.182 -13.659 1.00 86.81 87 THR A O 1
ATOM 659 N N . ALA A 1 88 ? -3.841 4.497 -15.533 1.00 86.75 88 ALA A N 1
ATOM 660 C CA . ALA A 1 88 ? -3.258 3.358 -16.223 1.00 86.75 88 ALA A CA 1
ATOM 661 C C . ALA A 1 88 ? -1.822 3.649 -16.713 1.00 86.75 88 ALA A C 1
ATOM 663 O O . ALA A 1 88 ? -1.417 4.808 -16.822 1.00 86.75 88 ALA A O 1
ATOM 664 N N . GLY A 1 89 ? -1.033 2.597 -16.949 1.00 87.94 89 GLY A N 1
ATOM 665 C CA . GLY A 1 89 ? 0.338 2.711 -17.459 1.00 87.94 89 GLY A CA 1
ATOM 666 C C . GLY A 1 89 ? 0.407 2.912 -18.976 1.00 87.94 89 GLY A C 1
ATOM 667 O O . GLY A 1 89 ? -0.603 2.884 -19.668 1.00 87.94 89 GLY A O 1
ATOM 668 N N . THR A 1 90 ? 1.623 3.035 -19.513 1.00 84.94 90 THR A N 1
ATOM 669 C CA . THR A 1 90 ? 1.898 3.309 -20.945 1.00 84.94 90 THR A CA 1
ATOM 670 C C . THR A 1 90 ? 1.308 2.272 -21.907 1.00 84.94 90 THR A C 1
ATOM 672 O O . THR A 1 90 ? 1.141 2.559 -23.085 1.00 84.94 90 THR A O 1
ATOM 675 N N . GLY A 1 91 ? 1.023 1.057 -21.433 1.00 76.88 91 GLY A N 1
ATOM 676 C CA . GLY A 1 91 ? 0.409 -0.002 -22.239 1.00 76.88 91 GLY A CA 1
ATOM 677 C C . GLY A 1 91 ? -1.120 0.055 -22.322 1.00 76.88 91 GLY A C 1
ATOM 678 O O . GLY A 1 91 ? -1.702 -0.746 -23.048 1.00 76.88 91 GLY A O 1
ATOM 679 N N . ALA A 1 92 ? -1.766 0.944 -21.566 1.00 78.88 92 ALA A N 1
ATOM 680 C CA . ALA A 1 92 ? -3.217 1.045 -21.510 1.00 78.88 92 ALA A CA 1
ATOM 681 C C . ALA A 1 92 ? -3.776 1.936 -22.623 1.00 78.88 92 ALA A C 1
ATOM 683 O O . ALA A 1 92 ? -3.093 2.830 -23.114 1.00 78.88 92 ALA A O 1
ATOM 684 N N . ASP A 1 93 ? -5.026 1.677 -23.011 1.00 82.69 93 ASP A N 1
ATOM 685 C CA . ASP A 1 93 ? -5.758 2.407 -24.059 1.00 82.69 93 ASP A CA 1
ATOM 686 C C . ASP A 1 93 ? -5.090 2.398 -25.452 1.00 82.69 93 ASP A C 1
ATOM 688 O O . ASP A 1 93 ? -5.461 3.168 -26.338 1.00 82.69 93 ASP A O 1
ATOM 692 N N . LEU A 1 94 ? -4.132 1.492 -25.666 1.00 87.19 94 LEU A N 1
ATOM 693 C CA . LEU A 1 94 ? -3.531 1.209 -26.966 1.00 87.19 94 LEU A CA 1
ATOM 694 C C . LEU A 1 94 ? -4.329 0.131 -27.706 1.00 87.19 94 LEU A C 1
ATOM 696 O O . LEU A 1 94 ? -4.945 -0.742 -27.091 1.00 87.19 94 LEU A O 1
ATOM 700 N N . ASP A 1 95 ? -4.278 0.155 -29.037 1.00 92.06 95 ASP A N 1
ATOM 701 C CA . ASP A 1 95 ? -4.704 -0.993 -29.832 1.00 92.06 95 ASP A CA 1
ATOM 702 C C . ASP A 1 95 ? -3.820 -2.221 -29.534 1.00 92.06 95 ASP A C 1
ATOM 704 O O . ASP A 1 95 ? -2.682 -2.095 -29.076 1.00 92.06 95 ASP A O 1
ATOM 708 N N . GLU A 1 96 ? -4.353 -3.421 -29.774 1.00 91.00 96 GLU A N 1
ATOM 709 C CA . GLU A 1 96 ? -3.712 -4.683 -29.381 1.00 91.00 96 GLU A CA 1
ATOM 710 C C . GLU A 1 96 ? -2.316 -4.867 -30.000 1.00 91.00 96 GLU A C 1
ATOM 712 O O . GLU A 1 96 ? -1.399 -5.307 -29.305 1.00 91.00 96 GLU A O 1
ATOM 717 N N . GLU A 1 97 ? -2.128 -4.453 -31.259 1.00 93.06 97 GLU A N 1
ATOM 718 C CA . GLU A 1 97 ? -0.845 -4.544 -31.963 1.00 93.06 97 GLU A CA 1
ATOM 719 C C . GLU A 1 97 ? 0.199 -3.627 -31.312 1.00 93.06 97 GLU A C 1
ATOM 721 O O . GLU A 1 97 ? 1.302 -4.065 -30.970 1.00 93.06 97 GLU A O 1
ATOM 726 N N . THR A 1 98 ? -0.149 -2.363 -31.063 1.00 90.88 98 THR A N 1
ATOM 727 C CA . THR A 1 98 ? 0.758 -1.429 -30.388 1.00 90.88 98 THR A CA 1
ATOM 728 C C . THR A 1 98 ? 1.042 -1.868 -28.946 1.00 90.88 98 THR A C 1
ATOM 730 O O . THR A 1 98 ? 2.192 -1.813 -28.495 1.00 90.88 98 THR A O 1
ATOM 733 N N . ALA A 1 99 ? 0.030 -2.357 -28.225 1.00 90.50 99 ALA A N 1
ATOM 734 C CA . ALA A 1 99 ? 0.182 -2.885 -26.872 1.00 90.50 99 ALA A CA 1
ATOM 735 C C . ALA A 1 99 ? 1.118 -4.107 -26.830 1.00 90.50 99 ALA A C 1
ATOM 737 O O . ALA A 1 99 ? 1.942 -4.213 -25.918 1.00 90.50 99 ALA A O 1
ATOM 738 N N . ASP A 1 100 ? 1.035 -5.009 -27.814 1.00 92.12 100 ASP A N 1
ATOM 739 C CA . ASP A 1 100 ? 1.939 -6.155 -27.967 1.00 92.12 100 ASP A CA 1
ATOM 740 C C . ASP A 1 100 ? 3.394 -5.704 -28.135 1.00 92.12 100 ASP A C 1
ATOM 742 O O . ASP A 1 100 ? 4.284 -6.214 -27.446 1.00 92.12 100 ASP A O 1
ATOM 746 N N . VAL A 1 101 ? 3.640 -4.711 -28.996 1.00 94.50 101 VAL A N 1
ATOM 747 C CA . VAL A 1 101 ? 4.988 -4.167 -29.220 1.00 94.50 101 VAL A CA 1
ATOM 748 C C . VAL A 1 101 ? 5.530 -3.509 -27.951 1.00 94.50 101 VAL A C 1
ATOM 750 O O . VAL A 1 101 ? 6.674 -3.763 -27.569 1.00 94.50 101 VAL A O 1
ATOM 753 N N . VAL A 1 102 ? 4.720 -2.709 -27.250 1.00 93.44 102 VAL A N 1
ATOM 754 C CA . VAL A 1 102 ? 5.121 -2.100 -25.970 1.00 93.44 102 VAL A CA 1
ATOM 755 C C . VAL A 1 102 ? 5.438 -3.180 -24.933 1.00 93.44 102 VAL A C 1
ATOM 757 O O . VAL A 1 102 ? 6.489 -3.122 -24.293 1.00 93.44 102 VAL A O 1
ATOM 760 N N . ARG A 1 103 ? 4.594 -4.212 -24.796 1.00 93.19 103 ARG A N 1
ATOM 761 C CA . ARG A 1 103 ? 4.845 -5.347 -23.889 1.00 93.19 103 ARG A CA 1
ATOM 762 C C . ARG A 1 103 ? 6.135 -6.087 -24.240 1.00 93.19 103 ARG A C 1
ATOM 764 O O . ARG A 1 103 ? 6.874 -6.465 -23.330 1.00 93.19 103 ARG A O 1
ATOM 771 N N . GLN A 1 104 ? 6.435 -6.256 -25.526 1.00 94.06 104 GLN A N 1
ATOM 772 C CA . GLN A 1 104 ? 7.686 -6.859 -25.981 1.00 94.06 104 GLN A CA 1
ATOM 773 C C . GLN A 1 104 ? 8.900 -5.996 -25.609 1.00 94.06 104 GLN A C 1
ATOM 775 O O . GLN A 1 104 ? 9.853 -6.516 -25.038 1.00 94.06 104 GLN A O 1
ATOM 780 N N . VAL A 1 105 ? 8.841 -4.678 -25.821 1.00 95.69 105 VAL A N 1
ATOM 781 C CA . VAL A 1 105 ? 9.907 -3.743 -25.415 1.00 95.69 105 VAL A CA 1
ATOM 782 C C . VAL A 1 105 ? 10.148 -3.782 -23.903 1.00 95.69 105 VAL A C 1
ATOM 784 O O . VAL A 1 105 ? 11.295 -3.829 -23.456 1.00 95.69 105 VAL A O 1
ATOM 787 N N . LEU A 1 106 ? 9.081 -3.805 -23.098 1.00 94.75 106 LEU A N 1
ATOM 788 C CA . LEU A 1 106 ? 9.181 -3.906 -21.638 1.00 94.75 106 LEU A CA 1
ATOM 789 C C . LEU A 1 106 ? 9.817 -5.228 -21.194 1.00 94.75 106 LEU A C 1
ATOM 791 O O . LEU A 1 106 ? 10.600 -5.240 -20.239 1.00 94.75 106 LEU A O 1
ATOM 795 N N . ARG A 1 107 ? 9.493 -6.328 -21.883 1.00 94.56 107 ARG A N 1
ATOM 796 C CA . ARG A 1 107 ? 10.068 -7.655 -21.639 1.00 94.56 107 ARG A CA 1
ATOM 797 C C . ARG A 1 107 ? 11.554 -7.686 -21.992 1.00 94.56 107 ARG A C 1
ATOM 799 O O . ARG A 1 107 ? 12.358 -8.030 -21.133 1.00 94.56 107 ARG A O 1
ATOM 806 N N . ASP A 1 108 ? 11.919 -7.261 -23.199 1.00 95.00 108 ASP A N 1
ATOM 807 C CA . ASP A 1 108 ? 13.307 -7.264 -23.685 1.00 95.00 108 ASP A CA 1
ATOM 808 C C . ASP A 1 108 ? 14.209 -6.334 -22.862 1.00 95.00 108 ASP A C 1
ATOM 810 O O . ASP A 1 108 ? 15.394 -6.600 -22.663 1.00 95.00 108 ASP A O 1
ATOM 814 N N . GLY A 1 109 ? 13.641 -5.251 -22.329 1.00 93.50 109 GLY A N 1
ATOM 815 C CA . GLY A 1 109 ? 14.324 -4.341 -21.416 1.00 93.50 109 GLY A CA 1
ATOM 816 C C . GLY A 1 109 ? 14.403 -4.810 -19.958 1.00 93.50 109 GLY A C 1
ATOM 817 O O . GLY A 1 109 ? 14.908 -4.054 -19.127 1.00 93.50 109 GLY A O 1
ATOM 818 N N . HIS A 1 110 ? 13.880 -5.997 -19.616 1.00 95.38 110 HIS A N 1
ATOM 819 C CA . HIS A 1 110 ? 13.727 -6.491 -18.237 1.00 95.38 110 HIS A CA 1
ATOM 820 C C . HIS A 1 110 ? 13.098 -5.444 -17.295 1.00 95.38 110 HIS A C 1
ATOM 822 O O . HIS A 1 110 ? 13.504 -5.275 -16.140 1.00 95.38 110 HIS A O 1
ATOM 828 N N . ALA A 1 111 ? 12.106 -4.696 -17.791 1.00 96.12 111 ALA A N 1
ATOM 829 C CA . ALA A 1 111 ? 11.568 -3.530 -17.098 1.00 96.12 111 ALA A CA 1
ATOM 830 C C . ALA A 1 111 ? 10.940 -3.904 -15.745 1.00 96.12 111 ALA A C 1
ATOM 832 O O . ALA A 1 111 ? 11.173 -3.215 -14.751 1.00 96.12 111 ALA A O 1
ATOM 833 N N . LYS A 1 112 ? 10.204 -5.026 -15.684 1.00 97.00 112 LYS A N 1
ATOM 834 C CA . LYS A 1 112 ? 9.591 -5.529 -14.442 1.00 97.00 112 LYS A C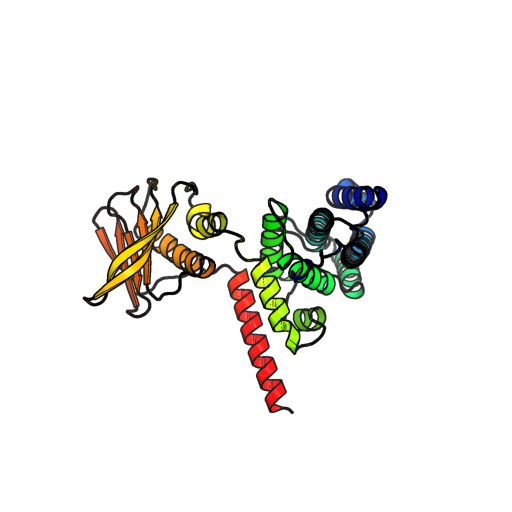A 1
ATOM 835 C C . LYS A 1 112 ? 10.650 -5.840 -13.383 1.00 97.00 112 LYS A C 1
ATOM 837 O O . LYS A 1 112 ? 10.561 -5.338 -12.266 1.00 97.00 112 LYS A O 1
ATOM 842 N N . VAL A 1 113 ? 11.705 -6.570 -13.754 1.00 97.25 113 VAL A N 1
ATOM 843 C CA . VAL A 1 113 ? 12.844 -6.880 -12.872 1.00 97.25 113 VAL A CA 1
ATOM 844 C C . VAL A 1 113 ? 13.498 -5.609 -12.340 1.00 97.25 113 VAL A C 1
ATOM 846 O O . VAL A 1 113 ? 13.751 -5.487 -11.140 1.00 97.25 113 VAL A O 1
ATOM 849 N N . ALA A 1 114 ? 13.754 -4.639 -13.221 1.00 96.50 114 ALA A N 1
ATOM 850 C CA . ALA A 1 114 ? 14.351 -3.367 -12.834 1.00 96.50 114 ALA A CA 1
ATOM 851 C C . ALA A 1 114 ? 13.453 -2.580 -11.864 1.00 96.50 114 ALA A C 1
ATOM 853 O O . ALA A 1 114 ? 13.962 -1.973 -10.921 1.00 96.50 114 ALA A O 1
ATOM 854 N N . THR A 1 115 ? 12.131 -2.608 -12.056 1.00 97.56 115 THR A N 1
ATOM 855 C CA . THR A 1 115 ? 11.167 -1.985 -11.141 1.00 97.56 115 THR A CA 1
ATOM 856 C C . THR A 1 115 ? 11.115 -2.695 -9.792 1.00 97.56 115 THR A C 1
ATOM 858 O O . THR A 1 115 ? 11.228 -2.017 -8.776 1.00 97.56 115 THR A O 1
ATOM 861 N N . VAL A 1 116 ? 11.031 -4.029 -9.747 1.00 97.62 116 VAL A N 1
ATOM 862 C CA . VAL A 1 116 ? 11.020 -4.785 -8.480 1.00 97.62 116 VAL A CA 1
ATOM 863 C C . VAL A 1 116 ? 12.288 -4.508 -7.666 1.00 97.62 116 VAL A C 1
ATOM 865 O O . VAL A 1 116 ? 12.207 -4.158 -6.487 1.00 97.62 116 VAL A O 1
ATOM 868 N N . ARG A 1 117 ? 13.466 -4.582 -8.301 1.00 95.75 117 ARG A N 1
ATOM 869 C CA . ARG A 1 117 ? 14.746 -4.232 -7.661 1.00 95.75 117 ARG A CA 1
ATOM 870 C C . ARG A 1 117 ? 14.762 -2.786 -7.175 1.00 95.75 117 ARG A C 1
ATOM 872 O O . ARG A 1 117 ? 15.253 -2.506 -6.086 1.00 95.75 117 ARG A O 1
ATOM 879 N N . GLY A 1 118 ? 14.233 -1.873 -7.987 1.00 94.94 118 GLY A N 1
ATOM 880 C CA . GLY A 1 118 ? 14.139 -0.455 -7.670 1.00 94.94 118 GLY A CA 1
ATOM 881 C C . GLY A 1 118 ? 13.278 -0.173 -6.440 1.00 94.94 118 GLY A C 1
ATOM 882 O O . GLY A 1 118 ? 13.729 0.544 -5.549 1.00 94.94 118 GLY A O 1
ATOM 883 N N . LEU A 1 119 ? 12.085 -0.771 -6.362 1.00 95.69 119 LEU A N 1
ATOM 884 C CA . LEU A 1 119 ? 11.175 -0.659 -5.218 1.00 95.69 119 LEU A CA 1
ATOM 885 C C . LEU A 1 119 ? 11.813 -1.209 -3.941 1.00 95.69 119 LEU A C 1
ATOM 887 O O . LEU A 1 119 ? 11.823 -0.525 -2.920 1.00 95.69 119 LEU A O 1
ATOM 891 N N . ALA A 1 120 ? 12.401 -2.407 -4.010 1.00 95.00 120 ALA A N 1
ATOM 892 C CA . ALA A 1 120 ? 13.081 -3.014 -2.870 1.00 95.00 120 ALA A CA 1
ATOM 893 C C . ALA A 1 120 ? 14.257 -2.151 -2.383 1.00 95.00 120 ALA A C 1
ATOM 895 O O . ALA A 1 120 ? 14.360 -1.854 -1.198 1.00 95.00 120 ALA A O 1
ATOM 896 N N . ALA A 1 121 ? 15.098 -1.662 -3.300 1.00 92.19 121 ALA A N 1
ATOM 897 C CA . ALA A 1 121 ? 16.211 -0.782 -2.952 1.00 92.19 121 ALA A CA 1
ATOM 898 C C . ALA A 1 121 ? 15.752 0.581 -2.408 1.00 92.19 121 ALA A C 1
ATOM 900 O O . ALA A 1 121 ? 16.474 1.199 -1.627 1.00 92.19 121 ALA A O 1
ATOM 901 N N . ALA A 1 122 ? 14.590 1.082 -2.835 1.00 92.06 122 ALA A N 1
ATOM 902 C CA . ALA A 1 122 ? 14.007 2.313 -2.313 1.00 92.06 122 ALA A CA 1
ATOM 903 C C . ALA A 1 122 ? 13.466 2.138 -0.885 1.00 92.06 122 ALA A C 1
ATOM 905 O O . ALA A 1 122 ? 13.577 3.073 -0.096 1.00 92.06 122 ALA A O 1
ATOM 906 N N . ALA A 1 123 ? 12.956 0.949 -0.543 1.00 90.38 123 ALA A N 1
ATOM 907 C CA . ALA A 1 123 ? 12.434 0.627 0.787 1.00 90.38 123 ALA A CA 1
ATOM 908 C C . ALA A 1 123 ? 13.483 0.772 1.901 1.00 90.38 123 ALA A C 1
ATOM 910 O O . ALA A 1 123 ? 13.157 1.167 3.017 1.00 90.38 123 ALA A O 1
ATOM 911 N N . ASP A 1 124 ? 14.747 0.474 1.589 1.00 83.69 124 ASP A N 1
ATOM 912 C CA . ASP A 1 124 ? 15.852 0.492 2.555 1.00 83.69 124 ASP A CA 1
ATOM 913 C C . ASP A 1 124 ? 16.574 1.848 2.631 1.00 83.69 124 ASP A C 1
ATOM 915 O O . ASP A 1 124 ? 17.536 2.016 3.386 1.00 83.69 124 ASP A O 1
ATOM 919 N N . ARG A 1 125 ? 16.145 2.839 1.841 1.00 82.94 125 ARG A N 1
ATOM 920 C CA . ARG A 1 125 ? 16.765 4.167 1.824 1.00 82.94 125 ARG A CA 1
ATOM 921 C C . ARG A 1 125 ? 16.023 5.132 2.742 1.00 82.94 125 ARG A C 1
ATOM 923 O O . ARG A 1 125 ? 14.796 5.113 2.795 1.00 82.94 125 ARG A O 1
ATOM 930 N N . PRO A 1 126 ? 16.742 6.057 3.401 1.00 70.88 126 PRO A N 1
ATOM 931 C CA . PRO A 1 126 ? 16.100 7.153 4.104 1.00 70.88 126 PRO A CA 1
ATOM 932 C C . PRO A 1 126 ? 15.396 8.054 3.084 1.00 70.88 126 PRO A C 1
ATOM 934 O O . PRO A 1 126 ? 16.036 8.794 2.335 1.00 70.88 126 PRO A O 1
ATOM 937 N N . ALA A 1 127 ? 14.072 7.979 3.061 1.00 72.81 127 ALA A N 1
ATOM 938 C CA . ALA A 1 127 ? 13.193 8.886 2.342 1.00 72.81 127 ALA A CA 1
ATOM 939 C C . ALA A 1 127 ? 12.266 9.571 3.353 1.00 72.81 127 ALA A C 1
ATOM 941 O O . ALA A 1 127 ? 12.016 9.052 4.440 1.00 72.81 127 ALA A O 1
ATOM 942 N N . SER A 1 128 ? 11.785 10.764 3.024 1.00 72.38 128 SER A N 1
ATOM 943 C CA . SER A 1 128 ? 10.838 11.488 3.867 1.00 72.38 128 SER A CA 1
ATOM 944 C C . SER A 1 128 ? 9.851 12.277 3.018 1.00 72.38 128 SER A C 1
ATOM 946 O O . SER A 1 128 ? 10.123 12.620 1.868 1.00 72.38 128 SER A O 1
ATOM 948 N N . GLY A 1 129 ? 8.687 12.560 3.600 1.00 81.56 129 GLY A N 1
ATOM 949 C CA . GLY A 1 129 ? 7.650 13.355 2.951 1.00 81.56 129 GLY A CA 1
ATOM 950 C C . GLY A 1 129 ? 6.913 12.601 1.844 1.00 81.56 129 GLY A C 1
ATOM 951 O O . GLY A 1 129 ? 6.592 11.423 1.979 1.00 81.56 129 GLY A O 1
ATOM 952 N N . GLU A 1 130 ? 6.607 13.314 0.764 1.00 86.06 130 GLU A N 1
ATOM 953 C CA . GLU A 1 130 ? 5.709 12.869 -0.307 1.00 86.06 130 GLU A CA 1
ATOM 954 C C . GLU A 1 130 ? 6.210 11.627 -1.060 1.00 86.06 130 GLU A C 1
ATOM 956 O O . GLU A 1 130 ? 5.416 10.750 -1.395 1.00 86.06 130 GLU A O 1
ATOM 961 N N . ASP A 1 131 ? 7.523 11.495 -1.267 1.00 89.19 131 ASP A N 1
ATOM 962 C CA . ASP A 1 131 ? 8.088 10.356 -2.000 1.00 89.19 131 ASP A CA 1
ATOM 963 C C . ASP A 1 131 ? 7.890 9.020 -1.269 1.00 89.19 131 ASP A C 1
ATOM 965 O O . ASP A 1 131 ? 7.752 7.987 -1.918 1.00 89.19 131 ASP A O 1
ATOM 969 N N . VAL A 1 132 ? 7.809 9.026 0.067 1.00 89.44 132 VAL A N 1
ATOM 970 C CA . VAL A 1 132 ? 7.494 7.820 0.853 1.00 89.44 132 VAL A CA 1
ATOM 971 C C . VAL A 1 132 ? 6.055 7.380 0.603 1.00 89.44 132 VAL A C 1
ATOM 973 O O . VAL A 1 132 ? 5.808 6.207 0.333 1.00 89.44 132 VAL A O 1
ATOM 976 N N . ALA A 1 133 ? 5.110 8.323 0.637 1.00 90.50 133 ALA A N 1
ATOM 977 C CA . ALA A 1 133 ? 3.706 8.033 0.365 1.00 90.50 133 ALA A CA 1
ATOM 978 C C . ALA A 1 133 ? 3.513 7.520 -1.072 1.00 90.50 133 ALA A C 1
ATOM 980 O O . ALA A 1 133 ? 2.808 6.535 -1.280 1.00 90.50 133 ALA A O 1
ATOM 981 N N . ARG A 1 134 ? 4.202 8.132 -2.046 1.00 92.75 134 ARG A N 1
ATOM 982 C CA . ARG A 1 134 ? 4.189 7.709 -3.456 1.00 92.75 134 ARG A CA 1
ATOM 983 C C . ARG A 1 134 ? 4.823 6.333 -3.664 1.00 92.75 134 ARG A C 1
ATOM 985 O O . ARG A 1 134 ? 4.278 5.531 -4.417 1.00 92.75 134 ARG A O 1
ATOM 992 N N . LEU A 1 135 ? 5.949 6.043 -3.004 1.00 94.94 135 LEU A N 1
ATOM 993 C CA . LEU A 1 135 ? 6.574 4.716 -3.026 1.00 94.94 135 LEU A CA 1
ATOM 994 C C . LEU A 1 135 ? 5.616 3.660 -2.482 1.00 94.94 135 LEU A C 1
ATOM 996 O O . LEU A 1 135 ? 5.434 2.623 -3.115 1.00 94.94 135 LEU A O 1
ATOM 1000 N N . ARG A 1 136 ? 4.977 3.950 -1.346 1.00 94.94 136 ARG A N 1
ATOM 1001 C CA . ARG A 1 136 ? 4.014 3.056 -0.709 1.00 94.94 136 ARG A CA 1
ATOM 1002 C C . ARG A 1 136 ? 2.814 2.780 -1.599 1.00 94.94 136 ARG A C 1
ATOM 1004 O O . ARG A 1 136 ? 2.482 1.622 -1.824 1.00 94.94 136 ARG A O 1
ATOM 1011 N N . GLU A 1 137 ? 2.180 3.823 -2.118 1.00 94.94 137 GLU A N 1
ATOM 1012 C CA . GLU A 1 137 ? 1.023 3.705 -3.006 1.00 94.94 137 GLU A CA 1
ATOM 1013 C C . GLU A 1 137 ? 1.352 2.881 -4.258 1.00 94.94 137 GLU A C 1
ATOM 1015 O O . GLU A 1 137 ? 0.617 1.959 -4.616 1.00 94.94 137 GLU A O 1
ATOM 1020 N N . LEU A 1 138 ? 2.494 3.163 -4.889 1.00 96.44 138 LEU A N 1
ATOM 1021 C CA . LEU A 1 138 ? 2.931 2.429 -6.066 1.00 96.44 138 LEU A CA 1
ATOM 1022 C C . LEU A 1 138 ? 3.274 0.970 -5.735 1.00 96.44 138 LEU A C 1
ATOM 1024 O O . LEU A 1 138 ? 2.871 0.076 -6.470 1.00 96.44 138 LEU A O 1
ATOM 1028 N N . ALA A 1 139 ? 3.965 0.701 -4.624 1.00 97.31 139 ALA A N 1
ATOM 1029 C CA . ALA A 1 139 ? 4.258 -0.663 -4.190 1.00 97.31 139 ALA A CA 1
ATOM 1030 C C . ALA A 1 139 ? 2.967 -1.455 -3.924 1.00 97.31 139 ALA A C 1
ATOM 1032 O O . ALA A 1 139 ? 2.822 -2.569 -4.418 1.00 97.31 139 ALA A O 1
ATOM 1033 N N . GLN A 1 140 ? 1.998 -0.865 -3.215 1.00 96.88 140 GLN A N 1
ATOM 1034 C CA . GLN A 1 140 ? 0.688 -1.478 -2.966 1.00 96.88 140 GLN A CA 1
ATOM 1035 C C . GLN A 1 140 ? -0.052 -1.796 -4.271 1.00 96.88 140 GLN A C 1
ATOM 1037 O O . GLN A 1 140 ? -0.627 -2.875 -4.392 1.00 96.88 140 GLN A O 1
ATOM 1042 N N . HIS A 1 141 ? -0.013 -0.885 -5.248 1.00 96.50 141 HIS A N 1
ATOM 1043 C CA . HIS A 1 141 ? -0.621 -1.079 -6.562 1.00 96.50 141 HIS A CA 1
ATOM 1044 C C . HIS A 1 141 ? 0.050 -2.208 -7.357 1.00 96.50 141 HIS A C 1
ATOM 1046 O O . HIS A 1 141 ? -0.628 -3.126 -7.817 1.00 96.50 141 HIS A O 1
ATOM 1052 N N . LEU A 1 142 ? 1.379 -2.178 -7.479 1.00 97.00 142 LEU A N 1
ATOM 1053 C CA . LEU A 1 142 ? 2.132 -3.143 -8.286 1.00 97.00 142 LEU A CA 1
ATOM 1054 C C . LEU A 1 142 ? 2.173 -4.542 -7.678 1.00 97.00 142 LEU A C 1
ATOM 1056 O O . LEU A 1 142 ? 2.329 -5.517 -8.408 1.00 97.00 142 LEU A O 1
ATOM 1060 N N . LEU A 1 143 ? 1.984 -4.659 -6.362 1.00 97.38 143 LEU A N 1
ATOM 1061 C CA . LEU A 1 143 ? 1.785 -5.955 -5.726 1.00 97.38 143 LEU A CA 1
ATOM 1062 C C . LEU A 1 143 ? 0.531 -6.656 -6.263 1.00 97.38 143 LEU A C 1
ATOM 1064 O O . LEU A 1 143 ? 0.545 -7.873 -6.358 1.00 97.38 143 LEU A O 1
ATOM 1068 N N . VAL A 1 144 ? -0.535 -5.933 -6.624 1.00 96.50 144 VAL A N 1
ATOM 1069 C CA . VAL A 1 144 ? -1.856 -6.541 -6.884 1.00 96.50 144 VAL A CA 1
ATOM 1070 C C . VAL A 1 144 ? -2.358 -6.430 -8.319 1.00 96.50 144 VAL A C 1
ATOM 1072 O O . VAL A 1 144 ? -3.334 -7.094 -8.644 1.00 96.50 144 VAL A O 1
ATOM 1075 N N . VAL A 1 145 ? -1.756 -5.589 -9.161 1.00 93.62 145 VAL A N 1
ATOM 1076 C CA . VAL A 1 145 ? -2.233 -5.392 -10.537 1.00 93.62 145 VAL A CA 1
ATOM 1077 C C . VAL A 1 145 ? -1.781 -6.534 -11.456 1.00 93.62 145 VAL A C 1
ATOM 1079 O O . VAL A 1 145 ? -0.589 -6.840 -11.556 1.00 93.62 145 VAL A O 1
ATOM 1082 N N . ASP A 1 146 ? -2.740 -7.144 -12.154 1.00 90.19 146 ASP A N 1
ATOM 1083 C CA . ASP A 1 146 ? -2.507 -8.326 -12.996 1.00 90.19 146 ASP A CA 1
ATOM 1084 C C . ASP A 1 146 ? -1.528 -8.048 -14.147 1.00 90.19 146 ASP A C 1
ATOM 1086 O O . ASP A 1 146 ? -0.658 -8.870 -14.431 1.00 90.19 146 ASP A O 1
ATOM 1090 N N . ASP A 1 147 ? -1.585 -6.856 -14.751 1.00 87.06 147 ASP A N 1
ATOM 1091 C CA . ASP A 1 147 ? -0.685 -6.465 -15.847 1.00 87.06 147 ASP A CA 1
ATOM 1092 C C . ASP A 1 147 ? 0.793 -6.452 -15.419 1.00 87.06 147 ASP A C 1
ATOM 1094 O O . ASP A 1 147 ? 1.695 -6.844 -16.178 1.00 87.06 147 ASP A O 1
ATOM 1098 N N . PHE A 1 148 ? 1.064 -6.039 -14.174 1.00 93.75 148 PHE A N 1
ATOM 1099 C CA . PHE A 1 148 ? 2.407 -6.124 -13.608 1.00 93.75 148 PHE A CA 1
ATOM 1100 C C . PHE A 1 148 ? 2.768 -7.574 -13.285 1.00 93.75 148 PHE A C 1
ATOM 1102 O O . PHE A 1 148 ? 3.902 -7.977 -13.544 1.00 93.75 148 PHE A O 1
ATOM 1109 N N . GLY A 1 149 ? 1.806 -8.379 -12.829 1.00 93.44 149 GLY A N 1
ATOM 1110 C CA . GLY A 1 149 ? 1.935 -9.834 -12.754 1.00 93.44 149 GLY A CA 1
ATOM 1111 C C . GLY A 1 149 ? 3.096 -10.281 -11.873 1.00 93.44 149 GLY A C 1
ATOM 1112 O O . GLY A 1 149 ? 3.907 -11.098 -12.295 1.00 93.44 149 GLY A O 1
ATOM 1113 N N . LEU A 1 150 ? 3.226 -9.696 -10.677 1.00 96.75 150 LEU A N 1
ATOM 1114 C CA . LEU A 1 150 ? 4.269 -10.091 -9.733 1.00 96.75 150 LEU A CA 1
ATOM 1115 C C . LEU A 1 150 ? 4.044 -11.527 -9.266 1.00 96.75 150 LEU A C 1
ATOM 1117 O O . LEU A 1 150 ? 3.116 -11.763 -8.498 1.00 96.75 150 LEU A O 1
ATOM 1121 N N . ASP A 1 151 ? 4.908 -12.452 -9.667 1.00 96.62 151 ASP A N 1
ATOM 1122 C CA . ASP A 1 151 ? 4.908 -13.856 -9.260 1.00 96.62 151 ASP A CA 1
ATOM 1123 C C . ASP A 1 151 ? 6.285 -14.293 -8.726 1.00 96.62 151 ASP A C 1
ATOM 1125 O O . ASP A 1 151 ? 7.205 -13.484 -8.570 1.00 96.62 151 ASP A O 1
ATOM 1129 N N . ILE A 1 152 ? 6.421 -15.581 -8.401 1.00 96.44 152 ILE A N 1
ATOM 1130 C CA . ILE A 1 152 ? 7.675 -16.119 -7.869 1.00 96.44 152 ILE A CA 1
ATOM 1131 C C . ILE A 1 152 ? 8.805 -16.079 -8.895 1.00 96.44 152 ILE A C 1
ATOM 1133 O O . ILE A 1 152 ? 9.936 -15.797 -8.520 1.00 96.44 152 ILE A O 1
ATOM 1137 N N . GLU A 1 153 ? 8.526 -16.316 -10.175 1.00 95.75 153 GLU A N 1
ATOM 1138 C CA . GLU A 1 153 ? 9.563 -16.316 -11.213 1.00 95.75 153 GLU A CA 1
ATOM 1139 C C . GLU A 1 153 ? 10.166 -14.920 -11.374 1.00 95.75 153 GLU A C 1
ATOM 1141 O O . GLU A 1 153 ? 11.388 -14.766 -11.362 1.00 95.75 153 GLU A O 1
ATOM 1146 N N . LEU A 1 154 ? 9.320 -13.887 -11.402 1.00 97.00 154 LEU A N 1
ATOM 1147 C CA . LEU A 1 154 ? 9.771 -12.502 -11.424 1.00 97.00 154 LEU A CA 1
ATOM 1148 C C . LEU A 1 154 ? 10.533 -12.127 -10.144 1.00 97.00 154 LEU A C 1
ATOM 1150 O O . LEU A 1 154 ? 11.523 -11.396 -10.217 1.00 97.00 154 LEU A O 1
ATOM 1154 N N . LEU A 1 155 ? 10.104 -12.609 -8.972 1.00 96.81 155 LEU A N 1
ATOM 1155 C CA . LEU A 1 155 ? 10.826 -12.384 -7.715 1.00 96.81 155 LEU A CA 1
ATOM 1156 C C . LEU A 1 155 ? 12.208 -13.042 -7.719 1.00 96.81 155 LEU A C 1
ATOM 1158 O O . LEU A 1 155 ? 13.173 -12.405 -7.307 1.00 96.81 155 LEU A O 1
ATOM 1162 N N . GLU A 1 156 ? 12.323 -14.284 -8.185 1.00 95.88 156 GLU A N 1
ATOM 1163 C CA . GLU A 1 156 ? 13.587 -15.020 -8.277 1.00 95.88 156 GLU A CA 1
ATOM 1164 C C . GLU A 1 156 ? 14.532 -14.366 -9.300 1.00 95.88 156 GLU A C 1
ATOM 1166 O O . GLU A 1 156 ? 15.703 -14.124 -8.993 1.00 95.88 156 GLU A O 1
ATOM 1171 N N . GLU A 1 157 ? 14.025 -13.979 -10.477 1.00 96.56 157 GLU A N 1
ATOM 1172 C CA . GLU A 1 157 ? 14.794 -13.249 -11.496 1.00 96.56 157 GLU A CA 1
ATOM 1173 C C . GLU A 1 157 ? 15.285 -11.898 -10.949 1.00 96.56 157 GLU A C 1
ATOM 1175 O O . GLU A 1 157 ? 16.461 -11.531 -11.083 1.00 96.56 157 GLU A O 1
ATOM 1180 N N . ALA A 1 158 ? 14.408 -11.159 -10.266 1.00 96.62 158 ALA A N 1
ATOM 1181 C CA . ALA A 1 158 ? 14.758 -9.891 -9.648 1.00 96.62 158 ALA A CA 1
ATOM 1182 C C . ALA A 1 158 ? 15.720 -10.056 -8.468 1.00 96.62 158 ALA A C 1
ATOM 1184 O O . ALA A 1 158 ? 16.624 -9.236 -8.308 1.00 96.62 158 ALA A O 1
ATOM 1185 N N . ALA A 1 159 ? 15.618 -11.124 -7.688 1.00 95.19 159 ALA A N 1
ATOM 1186 C CA . ALA A 1 159 ? 16.559 -11.412 -6.615 1.00 95.19 159 ALA A CA 1
ATOM 1187 C C . ALA A 1 159 ? 17.931 -11.856 -7.155 1.00 95.19 159 ALA A C 1
ATOM 1189 O O . ALA A 1 159 ? 18.951 -11.633 -6.508 1.00 95.19 159 ALA A O 1
ATOM 1190 N N . GLY A 1 160 ? 17.963 -12.437 -8.359 1.00 93.44 160 GLY A N 1
ATOM 1191 C CA . GLY A 1 160 ? 19.155 -13.005 -8.994 1.00 93.44 160 GLY A CA 1
ATOM 1192 C C . GLY A 1 160 ? 19.477 -14.432 -8.537 1.00 93.44 160 GLY A C 1
ATOM 1193 O O . GLY A 1 160 ? 20.274 -15.102 -9.190 1.00 93.44 160 GLY A O 1
ATOM 1194 N N . ALA A 1 161 ? 18.851 -14.895 -7.452 1.00 89.44 161 ALA A N 1
ATOM 1195 C CA . ALA A 1 161 ? 18.929 -16.253 -6.929 1.00 89.44 161 ALA A CA 1
ATOM 1196 C C . ALA A 1 161 ? 17.659 -16.577 -6.120 1.00 89.44 161 ALA A C 1
ATOM 1198 O O . ALA A 1 161 ? 17.089 -15.690 -5.476 1.00 89.44 161 ALA A O 1
ATOM 1199 N N . ALA A 1 162 ? 17.218 -17.838 -6.134 1.00 89.56 162 ALA A N 1
ATOM 1200 C CA . ALA A 1 162 ? 15.933 -18.232 -5.553 1.00 89.56 162 ALA A CA 1
ATOM 1201 C C . ALA A 1 162 ? 15.887 -18.050 -4.027 1.00 89.56 162 ALA A C 1
ATOM 1203 O O . ALA A 1 162 ? 14.905 -17.561 -3.471 1.00 89.56 162 ALA A O 1
ATOM 1204 N N . GLU A 1 163 ? 16.991 -18.338 -3.344 1.00 90.44 163 GLU A N 1
ATOM 1205 C CA . GLU A 1 163 ? 17.156 -18.158 -1.902 1.00 90.44 163 GLU A CA 1
ATOM 1206 C C . GLU A 1 163 ? 17.070 -16.690 -1.452 1.00 90.44 163 GLU A C 1
ATOM 1208 O O . GLU A 1 163 ? 16.776 -16.410 -0.290 1.00 90.44 163 GLU A O 1
ATOM 1213 N N . MET A 1 164 ? 17.293 -15.739 -2.366 1.00 93.75 164 MET A N 1
ATOM 1214 C CA . MET A 1 164 ? 17.217 -14.304 -2.086 1.00 93.75 164 MET A CA 1
ATOM 1215 C C . MET A 1 164 ? 15.810 -13.725 -2.310 1.00 93.75 164 MET A C 1
ATOM 1217 O O . MET A 1 164 ? 15.537 -12.605 -1.867 1.00 93.75 164 MET A O 1
ATOM 1221 N N . ALA A 1 165 ? 14.898 -14.472 -2.946 1.00 95.56 165 ALA A N 1
ATOM 1222 C CA . ALA A 1 165 ? 13.549 -14.005 -3.272 1.00 95.56 165 ALA A CA 1
ATOM 1223 C C . ALA A 1 165 ? 12.729 -13.640 -2.024 1.00 95.56 165 ALA A C 1
ATOM 1225 O O . ALA A 1 165 ? 11.994 -12.653 -2.039 1.00 95.56 165 ALA A O 1
ATOM 1226 N N . GLY A 1 166 ? 12.910 -14.367 -0.913 1.00 95.88 166 GLY A N 1
ATOM 1227 C CA . GLY A 1 166 ? 12.253 -14.051 0.361 1.00 95.88 166 GLY A CA 1
ATOM 1228 C C . GLY A 1 166 ? 12.650 -12.677 0.912 1.00 95.88 166 GLY A C 1
ATOM 1229 O O . GLY A 1 166 ? 11.786 -11.876 1.259 1.00 95.88 166 GLY A O 1
ATOM 1230 N N . GLY A 1 167 ? 13.948 -12.354 0.903 1.00 95.69 167 GLY A N 1
ATOM 1231 C CA . GLY A 1 167 ? 14.435 -11.043 1.351 1.00 95.69 167 GLY A CA 1
ATOM 1232 C C . GLY A 1 167 ? 13.982 -9.895 0.442 1.00 95.69 167 GLY A C 1
ATOM 1233 O O . GLY A 1 167 ? 13.694 -8.792 0.918 1.00 95.69 167 GLY A O 1
ATOM 1234 N N . LEU A 1 168 ? 13.865 -10.153 -0.864 1.00 96.50 168 LEU A N 1
ATOM 1235 C CA . LEU A 1 168 ? 13.297 -9.197 -1.812 1.00 96.50 168 LEU A CA 1
ATOM 1236 C C . LEU A 1 168 ? 11.809 -8.949 -1.523 1.00 96.50 168 LEU A C 1
ATOM 1238 O O . LEU A 1 168 ? 11.394 -7.793 -1.447 1.00 96.50 168 LEU A O 1
ATOM 1242 N N . LEU A 1 169 ? 11.031 -10.011 -1.289 1.00 97.31 169 LEU A N 1
ATOM 1243 C CA . LEU A 1 169 ? 9.614 -9.926 -0.931 1.00 97.31 169 LEU A CA 1
ATOM 1244 C C . LEU A 1 169 ? 9.399 -9.145 0.373 1.00 97.31 169 LEU A C 1
ATOM 1246 O O . LEU A 1 169 ? 8.527 -8.281 0.429 1.00 97.31 169 LEU A O 1
ATOM 1250 N N . ASP A 1 170 ? 10.228 -9.376 1.393 1.00 96.56 170 ASP A N 1
ATOM 1251 C CA . ASP A 1 170 ? 10.166 -8.621 2.650 1.00 96.56 170 ASP A CA 1
ATOM 1252 C C . ASP A 1 170 ? 10.478 -7.131 2.443 1.00 96.56 170 ASP A C 1
ATOM 1254 O O . ASP A 1 170 ? 9.897 -6.268 3.101 1.00 96.56 170 ASP A O 1
ATOM 1258 N N . SER A 1 171 ? 11.361 -6.804 1.498 1.00 96.56 171 SER A N 1
ATOM 1259 C CA . SER A 1 171 ? 11.676 -5.415 1.141 1.00 96.56 171 SER A CA 1
ATOM 1260 C C . SER A 1 171 ? 10.512 -4.739 0.407 1.00 96.56 171 SER A C 1
ATOM 1262 O O . SER A 1 171 ? 10.195 -3.583 0.689 1.00 96.56 171 SER A O 1
ATOM 1264 N N . LEU A 1 172 ? 9.806 -5.463 -0.469 1.00 96.88 172 LEU A N 1
ATOM 1265 C CA . LEU A 1 172 ? 8.563 -4.980 -1.085 1.00 96.88 172 LEU A CA 1
ATOM 1266 C C . LEU A 1 172 ? 7.449 -4.793 -0.048 1.00 96.88 172 LEU A C 1
ATOM 1268 O O . LEU A 1 172 ? 6.739 -3.789 -0.087 1.00 96.88 172 LEU A O 1
ATOM 1272 N N . ALA A 1 173 ? 7.323 -5.717 0.908 1.00 96.38 173 ALA A N 1
ATOM 1273 C CA . ALA A 1 173 ? 6.377 -5.589 2.010 1.00 96.38 173 ALA A CA 1
ATOM 1274 C C . ALA A 1 173 ? 6.673 -4.336 2.849 1.00 96.38 173 ALA A C 1
ATOM 1276 O O . ALA A 1 173 ? 5.748 -3.593 3.176 1.00 96.38 173 ALA A O 1
ATOM 1277 N N . ARG A 1 174 ? 7.952 -4.040 3.133 1.00 94.75 174 ARG A N 1
ATOM 1278 C CA . ARG A 1 174 ? 8.359 -2.781 3.781 1.00 94.75 174 ARG A CA 1
ATOM 1279 C C . ARG A 1 174 ? 7.997 -1.556 2.943 1.00 94.75 174 ARG A C 1
ATOM 1281 O O . ARG A 1 174 ? 7.450 -0.611 3.500 1.00 94.75 174 ARG A O 1
ATOM 1288 N N . ALA A 1 175 ? 8.243 -1.577 1.629 1.00 95.19 175 ALA A N 1
ATOM 1289 C CA . ALA A 1 175 ? 7.872 -0.474 0.739 1.00 95.19 175 ALA A CA 1
ATOM 1290 C C . ALA A 1 175 ? 6.362 -0.186 0.772 1.00 95.19 175 ALA A C 1
ATOM 1292 O O . ALA A 1 175 ? 5.964 0.972 0.777 1.00 95.19 175 ALA A O 1
ATOM 1293 N N . ALA A 1 176 ? 5.53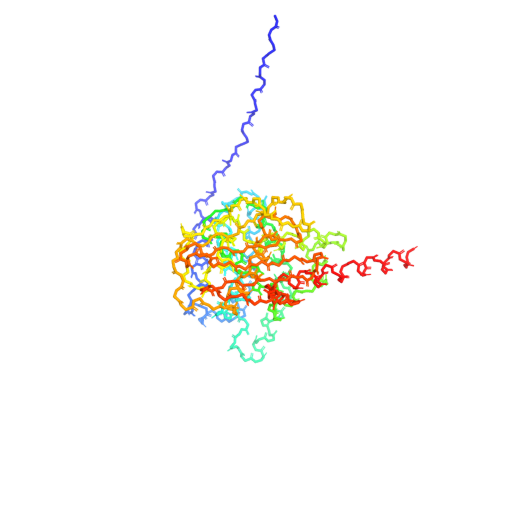1 -1.232 0.810 1.00 95.69 176 ALA A N 1
ATOM 1294 C CA . ALA A 1 176 ? 4.072 -1.132 0.822 1.00 95.69 176 ALA A CA 1
ATOM 1295 C C . ALA A 1 176 ? 3.466 -0.854 2.212 1.00 95.69 176 ALA A C 1
ATOM 1297 O O . ALA A 1 176 ? 2.286 -0.499 2.307 1.00 95.69 176 ALA A O 1
ATOM 1298 N N . SER A 1 177 ? 4.240 -1.008 3.287 1.00 94.00 177 SER A N 1
ATOM 1299 C CA . SER A 1 177 ? 3.755 -0.840 4.659 1.00 94.00 177 SER A CA 1
ATOM 1300 C C . SER A 1 177 ? 3.625 0.636 5.051 1.00 94.00 177 SER A C 1
ATOM 1302 O O . SER A 1 177 ? 4.379 1.471 4.549 1.00 94.00 177 SER A O 1
ATOM 1304 N N . PRO A 1 178 ? 2.699 0.985 5.968 1.00 92.06 178 PRO A N 1
ATOM 1305 C CA . PRO A 1 178 ? 2.652 2.317 6.569 1.00 92.06 178 PRO A CA 1
ATOM 1306 C C . PRO A 1 178 ? 4.012 2.709 7.163 1.00 92.06 178 PRO A C 1
ATOM 1308 O O . PRO A 1 178 ? 4.616 1.936 7.903 1.00 92.06 178 PRO A O 1
ATOM 1311 N N . HIS A 1 179 ? 4.492 3.914 6.863 1.00 86.81 179 HIS A N 1
ATOM 1312 C CA . HIS A 1 179 ? 5.843 4.337 7.244 1.00 86.81 179 HIS A CA 1
ATOM 1313 C C . HIS A 1 179 ? 5.943 4.841 8.689 1.00 86.81 179 HIS A C 1
ATOM 1315 O O . HIS A 1 179 ? 7.026 4.877 9.271 1.00 86.81 179 HIS A O 1
ATOM 1321 N N . GLY A 1 180 ? 4.829 5.268 9.286 1.00 88.00 180 GLY A N 1
ATOM 1322 C CA . GLY A 1 180 ? 4.857 5.818 10.634 1.00 88.00 180 GLY A CA 1
ATOM 1323 C C . GLY A 1 180 ? 3.510 5.810 11.345 1.00 88.00 180 GLY A C 1
ATOM 1324 O O . GLY A 1 180 ? 2.483 5.512 10.731 1.00 88.00 180 GLY A O 1
ATOM 1325 N N . PRO A 1 181 ? 3.498 6.196 12.636 1.00 89.50 181 PRO A N 1
ATOM 1326 C CA . PRO A 1 181 ? 2.321 6.089 13.495 1.00 89.50 181 PRO A CA 1
ATOM 1327 C C . PRO A 1 181 ? 1.075 6.751 12.903 1.00 89.50 181 PRO A C 1
ATOM 1329 O O . PRO A 1 181 ? -0.003 6.175 12.945 1.00 89.50 181 PRO A O 1
ATOM 1332 N N . SER A 1 182 ? 1.225 7.923 12.283 1.00 89.25 182 SER A N 1
ATOM 1333 C CA . SER A 1 182 ? 0.112 8.647 11.662 1.00 89.25 182 SER A CA 1
ATOM 1334 C C . SER A 1 182 ? -0.557 7.874 10.521 1.00 89.25 182 SER A C 1
ATOM 1336 O O . SER A 1 182 ? -1.778 7.896 10.427 1.00 89.25 182 SER A O 1
ATOM 1338 N N . GLU A 1 183 ? 0.216 7.184 9.675 1.00 90.62 183 GLU A N 1
ATOM 1339 C CA . GLU A 1 183 ? -0.346 6.374 8.583 1.00 90.62 183 GLU A CA 1
ATOM 1340 C C . GLU A 1 183 ? -0.988 5.086 9.111 1.00 90.62 183 GLU A C 1
ATOM 1342 O O . GLU A 1 183 ? -1.986 4.626 8.567 1.00 90.62 183 GLU A O 1
ATOM 1347 N N . ILE A 1 184 ? -0.451 4.520 10.197 1.00 92.81 184 ILE A N 1
ATOM 1348 C CA . ILE A 1 184 ? -1.056 3.360 10.863 1.00 92.81 184 ILE A CA 1
ATOM 1349 C C . ILE A 1 184 ? -2.437 3.725 11.416 1.00 92.81 184 ILE A C 1
ATOM 1351 O O . ILE A 1 184 ? -3.379 2.950 11.277 1.00 92.81 184 ILE A O 1
ATOM 1355 N N . LEU A 1 185 ? -2.585 4.918 12.003 1.00 94.31 185 LEU A N 1
ATOM 1356 C CA . LEU A 1 185 ? -3.889 5.409 12.452 1.00 94.31 185 LEU A CA 1
ATOM 1357 C C . LEU A 1 185 ? -4.876 5.519 11.276 1.00 94.31 185 LEU A C 1
ATOM 1359 O O . LEU A 1 185 ? -6.028 5.105 11.412 1.00 94.31 185 LEU A O 1
ATOM 1363 N N . ASP A 1 186 ? -4.429 6.005 10.111 1.00 92.50 186 ASP A N 1
ATOM 1364 C CA . ASP A 1 186 ? -5.282 6.168 8.922 1.00 92.50 186 ASP A CA 1
ATOM 1365 C C . ASP A 1 186 ? -5.883 4.860 8.401 1.00 92.50 186 ASP A C 1
ATOM 1367 O O . ASP A 1 186 ? -6.958 4.898 7.801 1.00 92.50 186 ASP A O 1
ATOM 1371 N N . VAL A 1 187 ? -5.249 3.710 8.663 1.00 92.50 187 VAL A N 1
ATOM 1372 C CA . VAL A 1 187 ? -5.817 2.384 8.349 1.00 92.50 187 VAL A CA 1
ATOM 1373 C C . VAL A 1 187 ? -7.202 2.216 8.984 1.00 92.50 187 VAL A C 1
ATOM 1375 O O . VAL A 1 187 ? -8.100 1.627 8.376 1.00 92.50 187 VAL A O 1
ATOM 1378 N N . VAL A 1 188 ? -7.381 2.764 10.189 1.00 93.88 188 VAL A N 1
ATOM 1379 C CA . VAL A 1 188 ? -8.639 2.723 10.938 1.00 93.88 188 VAL A CA 1
ATOM 1380 C C . VAL A 1 188 ? -9.531 3.902 10.572 1.00 93.88 188 VAL A C 1
ATOM 1382 O O . VAL A 1 188 ? -10.706 3.709 10.283 1.00 93.88 188 VAL A O 1
ATOM 1385 N N . VAL A 1 189 ? -8.998 5.127 10.592 1.00 93.00 189 VAL A N 1
ATOM 1386 C CA . VAL A 1 189 ? -9.832 6.341 10.555 1.00 93.00 189 VAL A CA 1
ATOM 1387 C C . VAL A 1 189 ? -10.039 6.970 9.185 1.00 93.00 189 VAL A C 1
ATOM 1389 O O . VAL A 1 189 ? -11.010 7.710 9.007 1.00 93.00 189 VAL A O 1
ATOM 1392 N N . GLY A 1 190 ? -9.156 6.701 8.221 1.00 88.62 190 GLY A N 1
ATOM 1393 C CA . GLY A 1 190 ? -9.096 7.447 6.962 1.00 88.62 190 GLY A CA 1
ATOM 1394 C C . GLY A 1 190 ? -10.389 7.363 6.151 1.00 88.62 190 GLY A C 1
ATOM 1395 O O . GLY A 1 190 ? -10.849 8.366 5.610 1.00 88.62 190 GLY A O 1
ATOM 1396 N N . VAL A 1 191 ? -11.027 6.191 6.136 1.00 88.31 191 VAL A N 1
ATOM 1397 C CA . VAL A 1 191 ? -12.282 5.953 5.401 1.00 88.31 191 VAL A CA 1
ATOM 1398 C C . VAL A 1 191 ? -13.512 6.580 6.067 1.00 88.31 191 VAL A C 1
ATOM 1400 O O . VAL A 1 191 ? -14.528 6.777 5.409 1.00 88.31 191 VAL A O 1
ATOM 1403 N N . HIS A 1 192 ? -13.421 6.918 7.355 1.00 90.50 192 HIS A N 1
ATOM 1404 C CA . HIS A 1 192 ? -14.530 7.474 8.136 1.00 90.50 192 HIS A CA 1
ATOM 1405 C C . HIS A 1 192 ? -14.416 8.993 8.324 1.00 90.50 192 HIS A C 1
ATOM 1407 O O . HIS A 1 192 ? -15.214 9.587 9.046 1.00 90.50 192 HIS A O 1
ATOM 1413 N N . GLY A 1 193 ? -13.414 9.634 7.709 1.00 89.88 193 GLY A N 1
ATOM 1414 C CA . GLY A 1 193 ? -13.201 11.080 7.818 1.00 89.88 193 GLY A CA 1
ATOM 1415 C C . GLY A 1 193 ? -12.867 11.557 9.236 1.00 89.88 193 GLY A C 1
ATOM 1416 O O . GLY A 1 193 ? -13.016 12.742 9.534 1.00 89.88 193 GLY A O 1
ATOM 1417 N N . ILE A 1 194 ? -12.428 10.657 10.122 1.00 93.50 194 ILE A N 1
ATOM 1418 C CA . ILE A 1 194 ? -12.040 11.001 11.492 1.00 93.50 194 ILE A CA 1
ATOM 1419 C C . ILE A 1 194 ? -10.633 11.610 11.461 1.00 93.50 194 ILE A C 1
ATOM 1421 O O . ILE A 1 194 ? -9.704 11.068 10.861 1.00 93.50 194 ILE A O 1
ATOM 1425 N N . ALA A 1 195 ? -10.460 12.753 12.127 1.00 92.94 195 ALA A N 1
ATOM 1426 C CA . ALA A 1 195 ? -9.173 13.431 12.181 1.00 92.94 195 ALA A CA 1
ATOM 1427 C C . ALA A 1 195 ? -8.144 12.615 12.981 1.00 92.94 195 ALA A C 1
ATOM 1429 O O . ALA A 1 195 ? -8.425 12.163 14.089 1.00 92.94 195 ALA A O 1
ATOM 1430 N N . ARG A 1 196 ? -6.906 12.521 12.478 1.00 91.94 196 ARG A N 1
ATOM 1431 C CA . ARG A 1 196 ? -5.798 11.814 13.156 1.00 91.94 196 ARG A CA 1
ATOM 1432 C C . ARG A 1 196 ? -5.569 12.279 14.596 1.00 91.94 196 ARG A C 1
ATOM 1434 O O . ARG A 1 196 ? -5.269 11.473 15.462 1.00 91.94 196 ARG A O 1
ATOM 1441 N N . GLY A 1 197 ? -5.732 13.578 14.862 1.00 93.81 197 GLY A N 1
ATOM 1442 C CA . GLY A 1 197 ? -5.584 14.150 16.208 1.00 93.81 197 GLY A CA 1
ATOM 1443 C C . GLY A 1 197 ? -6.666 13.713 17.204 1.00 93.81 197 GLY A C 1
ATOM 1444 O O . GLY A 1 197 ? -6.537 13.975 18.396 1.00 93.81 197 GLY A O 1
ATOM 1445 N N . SER A 1 198 ? -7.721 13.053 16.728 1.00 95.81 198 SER A N 1
ATOM 1446 C CA . SER A 1 198 ? -8.817 12.520 17.535 1.00 95.81 198 SER A CA 1
ATOM 1447 C C . SER A 1 198 ? -8.677 11.025 17.811 1.00 95.81 198 SER A C 1
ATOM 1449 O O . SER A 1 198 ? -9.605 10.424 18.348 1.00 95.81 198 SER A O 1
ATOM 1451 N N . VAL A 1 199 ? -7.540 10.416 17.461 1.00 96.88 199 VAL A N 1
ATOM 1452 C CA . VAL A 1 199 ? -7.274 9.007 17.744 1.00 96.88 199 VAL A CA 1
ATOM 1453 C C . VAL A 1 199 ? -5.881 8.767 18.297 1.00 96.88 199 VAL A C 1
ATOM 1455 O O . VAL A 1 199 ? -4.941 9.499 17.999 1.00 96.88 199 VAL A O 1
ATOM 1458 N N . HIS A 1 200 ? -5.753 7.747 19.138 1.00 96.19 200 HIS A N 1
ATOM 1459 C CA . HIS A 1 200 ? -4.474 7.310 19.689 1.00 96.19 200 HIS A CA 1
ATOM 1460 C C . HIS A 1 200 ? -4.576 5.892 20.252 1.00 96.19 200 HIS A C 1
ATOM 1462 O O . HIS A 1 200 ? -5.661 5.396 20.552 1.00 96.19 200 HIS A O 1
ATOM 1468 N N . TRP A 1 201 ? -3.424 5.255 20.439 1.00 95.75 201 TRP A N 1
ATOM 1469 C CA . TRP A 1 201 ? -3.313 4.014 21.197 1.00 95.75 201 TRP A CA 1
ATOM 1470 C C . TRP A 1 201 ? -3.167 4.321 22.690 1.00 95.75 201 TRP A C 1
ATOM 1472 O O . TRP A 1 201 ? -2.425 5.228 23.072 1.00 95.75 201 TRP A O 1
ATOM 1482 N N . ARG A 1 202 ? -3.861 3.561 23.539 1.00 94.94 202 ARG A N 1
ATOM 1483 C CA . ARG A 1 202 ? -3.779 3.654 25.000 1.00 94.94 202 ARG A CA 1
ATOM 1484 C C . ARG A 1 202 ? -3.728 2.260 25.609 1.00 94.94 202 ARG A C 1
ATOM 1486 O O . ARG A 1 202 ? -4.595 1.438 25.333 1.00 94.94 202 ARG A O 1
ATOM 1493 N N . THR A 1 203 ? -2.745 1.995 26.462 1.00 93.00 203 THR A N 1
ATOM 1494 C CA . THR A 1 203 ? -2.729 0.770 27.270 1.00 93.00 203 THR A CA 1
ATOM 1495 C C . THR A 1 203 ? -3.755 0.891 28.390 1.00 93.00 203 THR A C 1
ATOM 1497 O O . THR A 1 203 ? -3.739 1.860 29.149 1.00 93.00 203 THR A O 1
ATOM 1500 N N . GLU A 1 204 ? -4.645 -0.089 28.494 1.00 91.44 204 GLU A N 1
ATOM 1501 C CA . GLU A 1 204 ? -5.662 -0.168 29.537 1.00 91.44 204 GLU A CA 1
ATOM 1502 C C . GLU A 1 204 ? -5.678 -1.553 30.166 1.00 91.44 204 GLU A C 1
ATOM 1504 O O . GLU A 1 204 ? -5.642 -2.561 29.464 1.00 91.44 204 GLU A O 1
ATOM 1509 N N . THR A 1 205 ? -5.817 -1.613 31.487 1.00 90.00 205 THR A N 1
ATOM 1510 C CA . THR A 1 205 ? -6.067 -2.880 32.168 1.00 90.00 205 THR A CA 1
ATOM 1511 C C . THR A 1 205 ? -7.532 -3.275 31.987 1.00 90.00 205 THR A C 1
ATOM 1513 O O . THR A 1 205 ? -8.441 -2.611 32.489 1.00 90.00 205 THR A O 1
ATOM 1516 N N . VAL A 1 206 ? -7.762 -4.374 31.278 1.00 87.81 206 VAL A N 1
ATOM 1517 C CA . VAL A 1 206 ? -9.075 -4.989 31.072 1.00 87.81 206 VAL A CA 1
ATOM 1518 C C . VAL A 1 206 ? -9.192 -6.280 31.869 1.00 87.81 206 VAL A C 1
ATOM 1520 O O . VAL A 1 206 ? -8.197 -6.889 32.263 1.00 87.81 206 VAL A O 1
ATOM 1523 N N . ARG A 1 207 ? -10.425 -6.721 32.116 1.00 82.81 207 ARG A N 1
ATOM 1524 C CA . ARG A 1 207 ? -10.676 -8.009 32.762 1.00 82.81 207 ARG A CA 1
ATOM 1525 C C . ARG A 1 207 ? -10.883 -9.078 31.692 1.00 82.81 207 ARG A C 1
ATOM 1527 O O . ARG A 1 207 ? -11.890 -9.049 30.998 1.00 82.81 207 ARG A O 1
ATOM 1534 N N . ARG A 1 208 ? -9.964 -10.038 31.610 1.00 81.62 208 ARG A N 1
ATOM 1535 C CA . ARG A 1 208 ? -9.982 -11.173 30.676 1.00 81.62 208 ARG A CA 1
ATOM 1536 C C . ARG A 1 208 ? -9.957 -12.477 31.468 1.00 81.62 208 ARG A C 1
ATOM 1538 O O . ARG A 1 208 ? -9.091 -12.649 32.320 1.00 81.62 208 ARG A O 1
ATOM 1545 N N . ALA A 1 209 ? -10.923 -13.375 31.258 1.00 73.31 209 ALA A N 1
ATOM 1546 C CA . ALA A 1 209 ? -10.999 -14.677 31.945 1.00 73.31 209 ALA A CA 1
ATOM 1547 C C . ALA A 1 209 ? -10.760 -14.616 33.478 1.00 73.31 209 ALA A C 1
ATOM 1549 O O . ALA A 1 209 ? -10.104 -15.473 34.065 1.00 73.31 209 ALA A O 1
ATOM 1550 N N . ARG A 1 210 ? -11.315 -13.588 34.144 1.00 75.12 210 ARG A N 1
ATOM 1551 C CA . ARG A 1 210 ? -11.169 -13.274 35.587 1.00 75.12 210 ARG A CA 1
ATOM 1552 C C . ARG A 1 210 ? -9.800 -12.744 36.044 1.00 75.12 210 ARG A C 1
ATOM 1554 O O . ARG A 1 210 ? -9.688 -12.424 37.226 1.00 75.12 210 ARG A O 1
ATOM 1561 N N . ALA A 1 211 ? -8.827 -12.576 35.154 1.00 82.31 211 ALA A N 1
ATOM 1562 C CA . ALA A 1 211 ? -7.559 -11.904 35.421 1.00 82.31 211 ALA A CA 1
ATOM 1563 C C . ALA A 1 211 ? -7.549 -10.479 34.844 1.00 82.31 211 ALA A C 1
ATOM 1565 O O . ALA A 1 211 ? -8.332 -10.144 33.955 1.00 82.31 211 ALA A O 1
ATOM 1566 N N . ASN A 1 212 ? -6.660 -9.640 35.371 1.00 86.19 212 ASN A N 1
ATOM 1567 C CA . ASN A 1 212 ? -6.349 -8.344 34.781 1.00 86.19 212 ASN A CA 1
ATOM 1568 C C . ASN A 1 212 ? -5.336 -8.549 33.653 1.00 86.19 212 ASN A C 1
ATOM 1570 O O . ASN A 1 212 ? -4.360 -9.277 33.829 1.00 86.19 212 ASN A O 1
ATOM 1574 N N . TYR A 1 213 ? -5.578 -7.914 32.516 1.00 85.25 213 TYR A N 1
ATOM 1575 C CA . TYR A 1 213 ? -4.753 -8.002 31.323 1.00 85.25 213 TYR A CA 1
ATOM 1576 C C . TYR A 1 213 ? -4.534 -6.596 30.777 1.00 85.25 213 TYR A C 1
ATOM 1578 O O . TYR A 1 213 ? -5.499 -5.858 30.594 1.00 85.25 213 TYR A O 1
ATOM 1586 N N . ASP A 1 214 ? -3.285 -6.218 30.527 1.00 87.44 214 ASP A N 1
ATOM 1587 C CA . ASP A 1 214 ? -2.984 -4.932 29.906 1.00 87.44 214 ASP A CA 1
ATOM 1588 C C . ASP A 1 214 ? -3.176 -5.057 28.394 1.00 87.44 214 ASP A C 1
ATOM 1590 O O . ASP A 1 214 ? -2.421 -5.743 27.709 1.00 87.44 214 ASP A O 1
ATOM 1594 N N . ALA A 1 215 ? -4.223 -4.413 27.884 1.00 88.75 215 ALA A N 1
ATOM 1595 C CA . ALA A 1 215 ? -4.588 -4.408 26.477 1.00 88.75 215 ALA A CA 1
ATOM 1596 C C . ALA A 1 215 ? -4.283 -3.052 25.839 1.0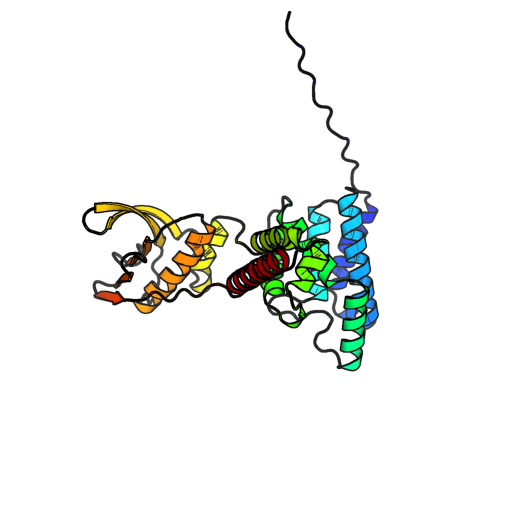0 88.75 215 ALA A C 1
ATOM 1598 O O . ALA A 1 215 ? -4.649 -1.996 26.364 1.00 88.75 215 ALA A O 1
ATOM 1599 N N . THR A 1 216 ? -3.679 -3.074 24.654 1.00 91.44 216 THR A N 1
ATOM 1600 C CA . THR A 1 216 ? -3.547 -1.879 23.818 1.00 91.44 216 THR A CA 1
ATOM 1601 C C . THR A 1 216 ? -4.891 -1.585 23.152 1.00 91.44 216 THR A C 1
ATOM 1603 O O . THR A 1 216 ? -5.365 -2.340 22.309 1.00 91.44 216 THR A O 1
ATOM 1606 N N . THR A 1 217 ? -5.529 -0.492 23.565 1.00 95.25 217 THR A N 1
ATOM 1607 C CA . THR A 1 217 ? -6.848 -0.052 23.096 1.00 95.25 217 THR A CA 1
ATOM 1608 C C . THR A 1 217 ? -6.692 1.095 22.104 1.00 95.25 217 THR A C 1
ATOM 1610 O O . THR A 1 217 ? -5.989 2.068 22.380 1.00 95.25 217 THR A O 1
ATOM 1613 N N . PHE A 1 218 ? -7.372 1.012 20.962 1.00 97.44 218 PHE A N 1
ATOM 1614 C CA . PHE A 1 218 ? -7.505 2.127 20.028 1.00 97.44 218 PHE A CA 1
ATOM 1615 C C . PHE A 1 218 ? -8.604 3.071 20.518 1.00 97.44 218 PHE A C 1
ATOM 1617 O O . PHE A 1 218 ? -9.742 2.650 20.709 1.00 97.44 218 PHE A O 1
ATOM 1624 N N . VAL A 1 219 ? -8.293 4.341 20.752 1.00 97.75 219 VAL A N 1
ATOM 1625 C CA . VAL A 1 219 ? -9.238 5.305 21.331 1.00 97.75 219 VAL A CA 1
ATOM 1626 C C . VAL A 1 219 ? -9.623 6.345 20.291 1.00 97.75 219 VAL A C 1
ATOM 1628 O O . VAL A 1 219 ? -8.747 6.979 19.711 1.00 97.75 219 VAL A O 1
ATOM 1631 N N . VAL A 1 220 ? -10.927 6.552 20.100 1.00 97.56 220 VAL A N 1
ATOM 1632 C CA . VAL A 1 220 ? -11.524 7.606 19.272 1.00 97.56 220 VAL A CA 1
ATOM 1633 C C . VAL A 1 220 ? -12.186 8.644 20.174 1.00 97.56 220 VAL A C 1
ATOM 1635 O O . VAL A 1 220 ? -13.184 8.362 20.835 1.00 97.56 220 VAL A O 1
ATOM 1638 N N . THR A 1 221 ? -11.624 9.851 20.222 1.00 97.44 221 THR A N 1
ATOM 1639 C CA . THR A 1 221 ? -12.076 10.935 21.112 1.00 97.44 221 THR A CA 1
ATOM 1640 C C . THR A 1 221 ? -13.106 11.855 20.467 1.00 97.44 221 THR A C 1
ATOM 1642 O O . THR A 1 221 ? -13.886 12.491 21.172 1.00 97.44 221 THR A O 1
ATOM 1645 N N . SER A 1 222 ? -13.142 11.930 19.136 1.00 95.81 222 SER A N 1
ATOM 1646 C CA . SER A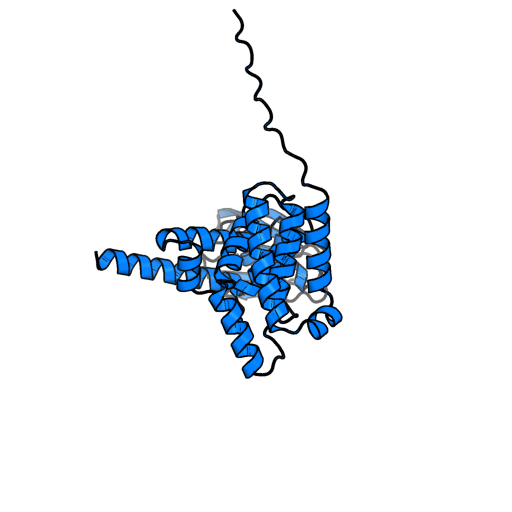 1 222 ? -14.185 12.657 18.409 1.00 95.81 222 SER A CA 1
ATOM 1647 C C . SER A 1 222 ? -15.488 11.871 18.395 1.00 95.81 222 SER A C 1
ATOM 1649 O O . SER A 1 222 ? -15.471 10.652 18.228 1.00 95.81 222 SER A O 1
ATOM 1651 N N . THR A 1 223 ? -16.618 12.566 18.492 1.00 95.00 223 THR A N 1
ATOM 1652 C CA . THR A 1 223 ? -17.927 11.954 18.252 1.00 95.00 223 THR A CA 1
ATOM 1653 C C . THR A 1 223 ? -18.019 11.490 16.802 1.00 95.00 223 THR A C 1
ATOM 1655 O O . THR A 1 223 ? -17.781 12.281 15.891 1.00 95.00 223 THR A O 1
ATOM 1658 N N . LEU A 1 224 ? -18.385 10.226 16.598 1.00 94.62 224 LEU A N 1
ATOM 1659 C CA . LEU A 1 224 ? -18.685 9.647 15.294 1.00 94.62 224 LEU A CA 1
ATOM 1660 C C . LEU A 1 224 ? -20.210 9.628 15.087 1.00 94.62 224 LEU A C 1
ATOM 1662 O O . LEU A 1 224 ? -20.897 8.835 15.740 1.00 94.62 224 LEU A O 1
ATOM 1666 N N . PRO A 1 225 ? -20.775 10.508 14.239 1.00 91.69 225 PRO A N 1
ATOM 1667 C CA . PRO A 1 225 ? -22.208 10.510 13.967 1.00 91.69 225 PRO A CA 1
ATOM 1668 C C . PRO A 1 225 ? -22.636 9.196 13.307 1.00 91.69 225 PRO A C 1
ATOM 1670 O O . PRO A 1 225 ? -21.996 8.745 12.362 1.00 91.69 225 PRO A O 1
ATOM 1673 N N . GLY A 1 226 ? -23.731 8.598 13.784 1.00 92.19 226 GLY A N 1
ATOM 1674 C CA . GLY A 1 226 ? -24.240 7.342 13.226 1.00 92.19 226 GLY A CA 1
ATOM 1675 C C . GLY A 1 226 ? -23.408 6.107 13.586 1.00 92.19 226 GLY A C 1
ATOM 1676 O O . GLY A 1 226 ? -23.422 5.136 12.833 1.00 92.19 226 GLY A O 1
ATOM 1677 N N . LEU A 1 227 ? -22.685 6.132 14.713 1.00 96.12 227 LEU A N 1
ATOM 1678 C CA . LEU A 1 227 ? -22.055 4.932 15.262 1.00 96.12 227 LEU A CA 1
ATOM 1679 C C . LEU A 1 227 ? -23.118 3.845 15.487 1.00 96.12 227 LEU A C 1
ATOM 1681 O O . LEU A 1 227 ? -24.105 4.068 16.179 1.00 96.12 227 LEU A O 1
ATOM 1685 N N . THR A 1 228 ? -22.905 2.673 14.896 1.00 95.88 228 THR A N 1
ATOM 1686 C CA . THR A 1 228 ? -23.747 1.478 15.057 1.00 95.88 228 THR A CA 1
ATOM 1687 C C . THR A 1 228 ? -22.881 0.301 15.506 1.00 95.88 228 THR A C 1
ATOM 1689 O O . THR A 1 228 ? -21.665 0.353 15.294 1.00 95.88 228 THR A O 1
ATOM 1692 N N . PRO A 1 229 ? -23.465 -0.774 16.071 1.00 96.06 229 PRO A N 1
ATOM 1693 C CA . PRO A 1 229 ? -22.728 -2.001 16.375 1.00 96.06 229 PRO A CA 1
ATOM 1694 C C . PRO A 1 229 ? -21.937 -2.537 15.172 1.00 96.06 229 PRO A C 1
ATOM 1696 O O . PRO A 1 229 ? -20.739 -2.783 15.276 1.00 96.06 229 PRO A O 1
ATOM 1699 N N . ALA A 1 230 ? -22.562 -2.586 13.991 1.00 95.25 230 ALA A N 1
ATOM 1700 C CA . ALA A 1 230 ? -21.913 -3.027 12.756 1.00 95.25 230 ALA A CA 1
ATOM 1701 C C . ALA A 1 230 ? -20.699 -2.159 12.371 1.00 95.25 230 ALA A C 1
ATOM 1703 O O . ALA A 1 230 ? -19.639 -2.693 12.052 1.00 95.25 230 ALA A O 1
ATOM 1704 N N . LEU A 1 231 ? -20.826 -0.827 12.445 1.00 95.50 231 LEU A N 1
ATOM 1705 C CA . LEU A 1 231 ? -19.714 0.088 12.161 1.00 95.50 231 LEU A CA 1
ATOM 1706 C C . LEU A 1 231 ? -18.584 -0.052 13.193 1.00 95.50 231 LEU A C 1
ATOM 1708 O O . LEU A 1 231 ? -17.410 -0.026 12.834 1.00 95.50 231 LEU A O 1
ATOM 1712 N N . ALA A 1 232 ? -18.921 -0.224 14.472 1.00 96.69 232 ALA A N 1
ATOM 1713 C CA . ALA A 1 232 ? -17.932 -0.434 15.524 1.00 96.69 232 ALA A CA 1
ATOM 1714 C C . ALA A 1 232 ? -17.145 -1.742 15.321 1.00 96.69 232 ALA A C 1
ATOM 1716 O O . ALA A 1 232 ? -15.923 -1.744 15.482 1.00 96.69 232 ALA A O 1
ATOM 1717 N N . THR A 1 233 ? -17.818 -2.821 14.911 1.00 96.75 233 THR A N 1
ATOM 1718 C CA . THR A 1 233 ? -17.186 -4.104 14.573 1.00 96.75 233 THR A CA 1
ATOM 1719 C C . THR A 1 233 ? -16.329 -4.007 13.307 1.00 96.75 233 THR A C 1
ATOM 1721 O O . THR A 1 233 ? -15.204 -4.506 13.297 1.00 96.75 233 THR A O 1
ATOM 1724 N N . GLU A 1 234 ? -16.782 -3.298 12.265 1.00 95.81 234 GLU A N 1
ATOM 1725 C CA . GLU A 1 234 ? -15.962 -3.020 11.072 1.00 95.81 234 GLU A CA 1
ATOM 1726 C C . GLU A 1 234 ? -14.672 -2.272 11.450 1.00 95.81 234 GLU A C 1
ATOM 1728 O O . GLU A 1 234 ? -13.564 -2.677 11.083 1.00 95.81 234 GLU A O 1
ATOM 1733 N N . MET A 1 235 ? -14.799 -1.197 12.235 1.00 96.94 235 MET A N 1
ATOM 1734 C CA . MET A 1 235 ? -13.655 -0.420 12.709 1.00 96.94 235 MET A CA 1
ATOM 1735 C C . MET A 1 235 ? -12.724 -1.252 13.598 1.00 96.94 235 MET A C 1
ATOM 1737 O O . MET A 1 235 ? -11.507 -1.099 13.501 1.00 96.94 235 MET A O 1
ATOM 1741 N N . LEU A 1 236 ? -13.258 -2.161 14.420 1.00 97.31 236 LEU A N 1
ATOM 1742 C CA . LEU A 1 236 ? -12.457 -3.113 15.190 1.00 97.31 236 LEU A CA 1
ATOM 1743 C C . LEU A 1 236 ? -11.639 -4.034 14.270 1.00 97.31 236 LEU A C 1
ATOM 1745 O O . LEU A 1 236 ? -10.451 -4.226 14.520 1.00 97.31 236 LEU A O 1
ATOM 1749 N N . GLY A 1 237 ? -12.217 -4.533 13.174 1.00 95.94 237 GLY A N 1
ATOM 1750 C CA . GLY A 1 237 ? -11.483 -5.297 12.159 1.00 95.94 237 GLY A CA 1
ATOM 1751 C C . GLY A 1 237 ? -10.298 -4.512 11.581 1.00 95.94 237 GLY A C 1
ATOM 1752 O O . GLY A 1 237 ? -9.191 -5.041 11.462 1.00 95.94 237 GLY A O 1
ATOM 1753 N N . ARG A 1 238 ? -10.475 -3.211 11.316 1.00 95.69 238 ARG A N 1
ATOM 1754 C CA . ARG A 1 238 ? -9.379 -2.319 10.885 1.00 95.69 238 ARG A CA 1
ATOM 1755 C C . ARG A 1 238 ? -8.335 -2.089 11.976 1.00 95.69 238 ARG A C 1
ATOM 1757 O O . ARG A 1 238 ? -7.151 -1.975 11.665 1.00 95.69 238 ARG A O 1
ATOM 1764 N N . VAL A 1 239 ? -8.749 -2.036 13.244 1.00 96.50 239 VAL A N 1
ATOM 1765 C CA . VAL A 1 239 ? -7.832 -1.949 14.392 1.00 96.50 239 VAL A CA 1
ATOM 1766 C C . VAL A 1 239 ? -6.929 -3.174 14.466 1.00 96.50 239 VAL A C 1
ATOM 1768 O O . VAL A 1 239 ? -5.748 -3.005 14.752 1.00 96.50 239 VAL A O 1
ATOM 1771 N N . VAL A 1 240 ? -7.427 -4.375 14.148 1.00 95.19 240 VAL A N 1
ATOM 1772 C CA . VAL A 1 240 ? -6.578 -5.577 14.066 1.00 95.19 240 VAL A CA 1
ATOM 1773 C C . VAL A 1 240 ? -5.476 -5.390 13.021 1.00 95.19 240 VAL A C 1
ATOM 1775 O O . VAL A 1 240 ? -4.301 -5.584 13.328 1.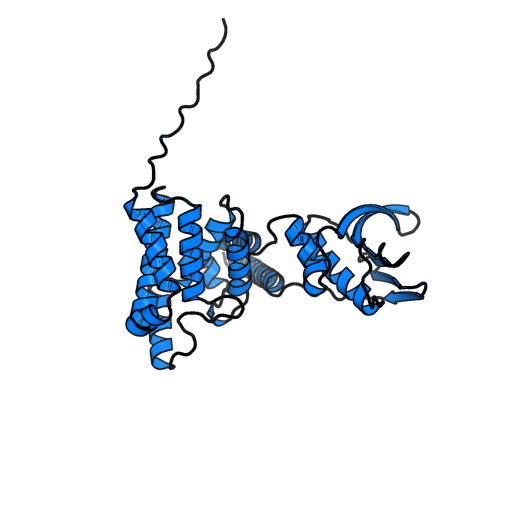00 95.19 240 VAL A O 1
ATOM 1778 N N . VAL A 1 241 ? -5.832 -4.927 11.818 1.00 94.56 241 VAL A N 1
ATOM 1779 C CA . VAL A 1 241 ? -4.863 -4.654 10.741 1.00 94.56 241 VAL A CA 1
ATOM 1780 C C . VAL A 1 241 ? -3.843 -3.589 11.168 1.00 94.56 241 VAL A C 1
ATOM 1782 O O . VAL A 1 241 ? -2.639 -3.760 10.981 1.00 94.56 241 VAL A O 1
ATOM 1785 N N . ALA A 1 242 ? -4.302 -2.492 11.774 1.00 95.06 242 ALA A N 1
ATOM 1786 C CA . ALA A 1 242 ? -3.430 -1.422 12.251 1.00 95.06 242 ALA A CA 1
ATOM 1787 C C . ALA A 1 242 ? -2.492 -1.890 13.379 1.00 95.06 242 ALA A C 1
ATOM 1789 O O . ALA A 1 242 ? -1.320 -1.517 13.394 1.00 95.06 242 ALA A O 1
ATOM 1790 N N . ALA A 1 243 ? -2.979 -2.736 14.291 1.00 94.00 243 ALA A N 1
ATOM 1791 C CA . ALA A 1 243 ? -2.191 -3.317 15.374 1.00 94.00 243 ALA A CA 1
ATOM 1792 C C . ALA A 1 243 ? -1.037 -4.182 14.844 1.00 94.00 243 ALA A C 1
ATOM 1794 O O . ALA A 1 243 ? 0.061 -4.131 15.397 1.00 94.00 243 ALA A O 1
ATOM 1795 N N . THR A 1 244 ? -1.241 -4.906 13.736 1.00 91.81 244 THR A N 1
ATOM 1796 C CA . THR A 1 244 ? -0.170 -5.659 13.064 1.00 91.81 244 THR A CA 1
ATOM 1797 C C . THR A 1 244 ? 0.958 -4.747 12.578 1.00 91.81 244 THR A C 1
ATOM 1799 O O . THR A 1 244 ? 2.125 -5.083 12.749 1.00 91.81 244 THR A O 1
ATOM 1802 N N . PHE A 1 245 ? 0.639 -3.570 12.031 1.00 92.62 245 PHE A N 1
ATOM 1803 C CA . PHE A 1 245 ? 1.659 -2.601 11.605 1.00 92.62 245 PHE A CA 1
ATOM 1804 C C . PHE A 1 245 ? 2.290 -1.824 12.766 1.00 92.62 245 PHE A C 1
ATOM 1806 O O . PHE A 1 245 ? 3.419 -1.356 12.646 1.00 92.62 245 PHE A O 1
ATOM 1813 N N . ALA A 1 246 ? 1.576 -1.679 13.883 1.00 91.50 246 ALA A N 1
ATOM 1814 C CA . ALA A 1 246 ? 2.065 -1.006 15.085 1.00 91.50 246 ALA A CA 1
ATOM 1815 C C . ALA A 1 246 ? 2.947 -1.893 15.981 1.00 91.50 246 ALA A C 1
ATOM 1817 O O . ALA A 1 246 ? 3.373 -1.427 17.038 1.00 91.50 246 ALA A O 1
ATOM 1818 N N . ASP A 1 247 ? 3.180 -3.153 15.594 1.00 88.06 247 ASP A N 1
ATOM 1819 C CA . ASP A 1 247 ? 3.803 -4.175 16.443 1.00 88.06 247 ASP A CA 1
ATOM 1820 C C . ASP A 1 247 ? 3.111 -4.249 17.816 1.00 88.06 247 ASP A C 1
ATOM 1822 O O . ASP A 1 247 ? 3.712 -4.156 18.888 1.00 88.06 247 ASP A O 1
ATOM 1826 N N . HIS A 1 248 ? 1.780 -4.320 17.785 1.00 87.62 248 HIS A N 1
ATOM 1827 C CA . HIS A 1 248 ? 0.945 -4.569 18.953 1.00 87.62 248 HIS A CA 1
ATOM 1828 C C . HIS A 1 248 ? 0.519 -6.040 18.924 1.00 87.62 248 HIS A C 1
ATOM 1830 O O . HIS A 1 248 ? -0.565 -6.354 18.421 1.00 87.62 248 HIS A O 1
ATOM 1836 N N . PRO A 1 249 ? 1.380 -6.964 19.401 1.00 76.31 249 PRO A N 1
ATOM 1837 C CA . PRO A 1 249 ? 1.074 -8.382 19.391 1.00 76.31 249 PRO A CA 1
ATOM 1838 C C . PRO A 1 249 ? -0.064 -8.673 20.361 1.00 76.31 249 PRO A C 1
ATOM 1840 O O . PRO A 1 249 ? -0.160 -8.083 21.439 1.00 76.31 249 PRO A O 1
ATOM 1843 N N . GLY A 1 250 ? -0.901 -9.637 20.009 1.00 81.38 250 GLY A N 1
ATOM 1844 C CA . GLY A 1 250 ? -1.922 -10.115 20.918 1.00 81.38 250 GLY A CA 1
ATOM 1845 C C . GLY A 1 250 ? -3.001 -10.919 20.226 1.00 81.38 250 GLY A C 1
ATOM 1846 O O . GLY A 1 250 ? -3.080 -10.985 19.003 1.00 81.38 250 GLY A O 1
ATOM 1847 N N . SER A 1 251 ? -3.827 -11.520 21.064 1.00 89.12 251 SER A N 1
ATOM 1848 C CA . SER A 1 251 ? -5.084 -12.171 20.712 1.00 89.12 251 SER A CA 1
ATOM 1849 C C . SER A 1 251 ? -6.285 -11.357 21.195 1.00 89.12 251 SER A C 1
ATOM 1851 O O . SER A 1 251 ? -7.411 -11.809 21.059 1.00 89.12 251 SER A O 1
ATOM 1853 N N . TYR A 1 252 ? -6.068 -10.168 21.767 1.00 92.88 252 TYR A N 1
ATOM 1854 C CA . TYR A 1 252 ? -7.121 -9.301 22.285 1.00 92.88 252 TYR A CA 1
ATOM 1855 C C . TYR A 1 252 ? -6.999 -7.906 21.672 1.00 92.88 252 TYR A C 1
ATOM 1857 O O . TYR A 1 252 ? -6.009 -7.210 21.906 1.00 92.88 252 TYR A O 1
ATOM 1865 N N . TRP A 1 253 ? -8.019 -7.480 20.928 1.00 95.00 253 TRP A N 1
ATOM 1866 C CA . TRP A 1 253 ? -8.079 -6.153 20.313 1.00 95.00 253 TRP A CA 1
ATOM 1867 C C . TRP A 1 253 ? -9.303 -5.401 20.791 1.00 95.00 253 TRP A C 1
ATOM 1869 O O . TRP A 1 253 ? -10.366 -5.984 20.996 1.00 95.00 253 TRP A O 1
ATOM 1879 N N . ARG A 1 254 ? -9.156 -4.087 20.961 1.00 96.44 254 ARG A N 1
ATOM 1880 C CA . ARG A 1 254 ? -10.212 -3.240 21.506 1.00 96.44 254 ARG A CA 1
ATOM 1881 C C . ARG A 1 254 ? -10.193 -1.853 20.891 1.00 96.44 254 ARG A C 1
ATOM 1883 O O . ARG A 1 254 ? -9.134 -1.238 20.774 1.00 96.44 254 ARG A O 1
ATOM 1890 N N . ILE A 1 255 ? -11.378 -1.341 20.582 1.00 97.75 255 ILE A N 1
ATOM 1891 C CA . ILE A 1 255 ? -11.617 0.040 20.173 1.00 97.75 255 ILE A CA 1
ATOM 1892 C C . ILE A 1 255 ? -12.610 0.706 21.126 1.00 97.75 255 ILE A C 1
ATOM 1894 O O . ILE A 1 255 ? -13.646 0.134 21.454 1.00 97.75 255 ILE A O 1
ATOM 1898 N N . ARG A 1 256 ? -12.297 1.917 21.590 1.00 97.44 256 ARG A N 1
ATOM 1899 C CA . ARG A 1 256 ? -13.140 2.726 22.479 1.00 97.44 256 ARG A CA 1
ATOM 1900 C C . ARG A 1 256 ? -13.539 4.022 21.784 1.00 97.44 256 ARG A C 1
ATOM 1902 O O . ARG A 1 256 ? -12.672 4.774 21.352 1.00 97.44 256 ARG A O 1
ATOM 1909 N N . PHE A 1 257 ? -14.831 4.327 21.767 1.00 97.25 257 PHE A N 1
ATOM 1910 C CA . PHE A 1 257 ? -15.388 5.553 21.193 1.00 97.25 257 PHE A CA 1
ATOM 1911 C C . PHE A 1 257 ? -15.744 6.538 22.312 1.00 97.25 257 PHE A C 1
ATOM 1913 O O . PHE A 1 257 ? -16.907 6.706 22.670 1.00 97.25 257 PHE A O 1
ATOM 1920 N N . GLU A 1 258 ? -14.736 7.192 22.893 1.00 96.31 258 GLU A N 1
ATOM 1921 C CA . GLU A 1 258 ? -14.927 8.171 23.977 1.00 96.31 258 GLU A CA 1
ATOM 1922 C C . GLU A 1 258 ? -15.800 9.356 23.562 1.00 96.31 258 GLU A C 1
ATOM 1924 O O . GLU A 1 258 ? -16.586 9.855 24.367 1.00 96.31 258 GLU A O 1
ATOM 1929 N N . GLY A 1 259 ? -15.716 9.764 22.294 1.00 94.56 259 GLY A N 1
ATOM 1930 C CA . GLY A 1 259 ? -16.594 10.791 21.736 1.00 94.56 259 GLY A CA 1
ATOM 1931 C C . GLY A 1 259 ? -18.074 10.388 21.674 1.00 94.56 259 GLY A C 1
ATOM 1932 O O . GLY A 1 259 ? -18.928 11.253 21.480 1.00 94.56 259 GLY A O 1
ATOM 1933 N N . ASN A 1 260 ? -18.385 9.102 21.862 1.00 96.12 260 ASN A N 1
ATOM 1934 C CA . ASN A 1 260 ? -19.725 8.510 21.875 1.00 96.12 260 ASN A CA 1
ATOM 1935 C C . ASN A 1 260 ? -20.022 7.850 23.241 1.00 96.12 260 ASN A C 1
ATOM 1937 O O . ASN A 1 260 ? -20.697 6.821 23.325 1.00 96.12 260 ASN A O 1
ATOM 1941 N N . GLY A 1 261 ? -19.482 8.415 24.328 1.00 93.38 261 GLY A N 1
ATOM 1942 C CA . GLY A 1 261 ? -19.763 7.987 25.698 1.00 93.38 261 GLY A CA 1
ATOM 1943 C C . GLY A 1 261 ? -19.006 6.723 26.114 1.00 93.38 261 GLY A C 1
ATOM 1944 O O . GLY A 1 261 ? -17.775 6.705 26.165 1.00 93.38 261 GLY A O 1
ATOM 1945 N N . SER A 1 262 ? -19.741 5.674 26.492 1.00 91.88 262 SER A N 1
ATOM 1946 C CA . SER A 1 262 ? -19.181 4.387 26.936 1.00 91.88 262 SER A CA 1
ATOM 1947 C C . SER A 1 262 ? -19.062 3.351 25.815 1.00 91.88 262 SER A C 1
ATOM 1949 O O . SER A 1 262 ? -18.813 2.182 26.105 1.00 91.88 262 SER A O 1
ATOM 1951 N N . SER A 1 263 ? -19.246 3.767 24.561 1.00 97.31 263 SER A N 1
ATOM 1952 C CA . SER A 1 263 ? -19.259 2.865 23.413 1.00 97.31 263 SER A CA 1
ATOM 1953 C C . SER A 1 263 ? -17.880 2.233 23.170 1.00 97.31 263 SER A C 1
ATOM 1955 O O . SER A 1 263 ? -16.842 2.901 23.243 1.00 97.31 263 SER A O 1
ATOM 1957 N N . VAL A 1 264 ? -17.847 0.928 22.910 1.00 96.81 264 VAL A N 1
ATOM 1958 C CA . VAL A 1 264 ? -16.620 0.121 22.815 1.00 96.81 264 VAL A CA 1
ATOM 1959 C C . VAL A 1 264 ? -16.897 -1.165 22.041 1.00 96.81 264 VAL A C 1
ATOM 1961 O O . VAL A 1 264 ? -17.983 -1.719 22.149 1.00 96.81 264 VAL A O 1
ATOM 1964 N N . ALA A 1 265 ? -15.912 -1.669 21.306 1.00 97.19 265 ALA A N 1
ATOM 1965 C CA . ALA A 1 265 ? -15.935 -3.022 20.758 1.00 97.19 265 ALA A CA 1
ATOM 1966 C C . ALA A 1 265 ? -14.621 -3.737 21.084 1.00 97.19 265 ALA A C 1
ATOM 1968 O O . ALA A 1 265 ? -13.561 -3.102 21.116 1.00 97.19 265 ALA A O 1
ATOM 1969 N N . PHE A 1 266 ? -14.674 -5.040 21.344 1.00 96.56 266 PHE A N 1
ATOM 1970 C CA . PHE A 1 266 ? -13.479 -5.863 21.508 1.00 96.56 266 PHE A CA 1
ATOM 1971 C C . PHE A 1 266 ? -13.659 -7.261 20.926 1.00 96.56 266 PHE A C 1
ATOM 1973 O O . PHE A 1 266 ? -14.778 -7.738 20.772 1.00 96.56 266 PHE A O 1
ATOM 1980 N N . TRP A 1 267 ? -12.532 -7.905 20.634 1.00 95.88 267 TRP A N 1
ATOM 1981 C CA . TRP A 1 267 ? -12.448 -9.279 20.150 1.00 95.88 267 TRP A CA 1
ATOM 1982 C C . TRP A 1 267 ? -11.296 -10.001 20.848 1.00 95.88 267 TRP A C 1
ATOM 1984 O O . TRP A 1 267 ? -10.177 -9.481 20.884 1.00 95.88 267 TRP A O 1
ATOM 1994 N N . ASP A 1 268 ? -11.574 -11.184 21.393 1.00 93.75 268 ASP A N 1
ATOM 1995 C CA . ASP A 1 268 ? -10.612 -12.115 21.981 1.00 93.75 268 ASP A CA 1
ATOM 1996 C C . ASP A 1 268 ? -10.505 -13.364 21.093 1.00 93.75 268 ASP A C 1
ATOM 1998 O O . ASP A 1 268 ? -11.349 -14.257 21.142 1.00 93.75 268 ASP A O 1
ATOM 2002 N N . ALA A 1 269 ? -9.452 -13.443 20.281 1.00 91.81 269 ALA A N 1
ATOM 2003 C CA . ALA A 1 269 ? -9.202 -14.569 19.389 1.00 91.81 269 ALA A CA 1
ATOM 2004 C C . ALA A 1 269 ? -8.959 -15.895 20.121 1.00 91.81 269 ALA A C 1
ATOM 2006 O O . ALA A 1 269 ? -9.312 -16.935 19.568 1.00 91.81 269 ALA A O 1
ATOM 2007 N N . ASP A 1 270 ? -8.400 -15.899 21.339 1.00 90.75 270 ASP A N 1
ATOM 2008 C CA . ASP A 1 270 ? -8.181 -17.172 22.048 1.00 90.75 270 ASP A CA 1
ATOM 2009 C C . ASP A 1 270 ? -9.502 -17.730 22.593 1.00 90.75 270 ASP A C 1
ATOM 2011 O O . ASP A 1 270 ? -9.666 -18.945 22.698 1.00 90.75 270 ASP A O 1
ATOM 2015 N N . ALA A 1 271 ? -10.440 -16.846 22.948 1.00 90.25 271 ALA A N 1
ATOM 2016 C CA . ALA A 1 271 ? -11.785 -17.223 23.377 1.00 90.25 271 ALA A CA 1
ATOM 2017 C C . ALA A 1 271 ? -12.769 -17.378 22.205 1.00 90.25 271 ALA A C 1
ATOM 2019 O O . ALA A 1 271 ? -13.818 -17.988 22.388 1.00 90.25 271 ALA A O 1
ATOM 2020 N N . SER A 1 272 ? -12.422 -16.857 21.020 1.00 91.56 272 SER A N 1
ATOM 2021 C CA . SER A 1 272 ? -13.342 -16.683 19.887 1.00 91.56 272 SER A CA 1
ATOM 2022 C C . SER A 1 272 ? -14.618 -15.938 20.297 1.00 91.56 272 SER A C 1
ATOM 2024 O O . SER A 1 272 ? -15.723 -16.346 19.953 1.00 91.56 272 SER A O 1
ATOM 2026 N N . ASP A 1 273 ? -14.443 -14.866 21.072 1.00 93.50 273 ASP A N 1
ATOM 2027 C CA . ASP A 1 273 ? -15.529 -14.116 21.701 1.00 93.50 273 ASP A CA 1
ATOM 2028 C C . ASP A 1 273 ? -15.351 -12.611 21.484 1.00 93.50 273 ASP A C 1
ATOM 2030 O O . ASP A 1 273 ? -14.241 -12.071 21.579 1.00 93.50 273 ASP A O 1
ATOM 2034 N N . GLY A 1 274 ? -16.448 -11.926 21.186 1.00 95.38 274 GLY A N 1
ATOM 2035 C CA . GLY A 1 274 ? -16.467 -10.513 20.856 1.00 95.38 274 GLY A CA 1
ATOM 2036 C C . GLY A 1 274 ? -17.720 -9.843 21.365 1.00 95.38 274 GLY A C 1
ATOM 2037 O O . GLY A 1 274 ? -18.804 -10.409 21.300 1.00 95.38 274 GLY A O 1
ATOM 2038 N N . VAL A 1 275 ? -17.567 -8.611 21.841 1.00 96.25 275 VAL A N 1
ATOM 2039 C CA . VAL A 1 275 ? -18.689 -7.803 22.320 1.00 96.25 275 VAL A CA 1
ATOM 2040 C C . VAL A 1 275 ? -18.570 -6.410 21.743 1.00 96.25 275 VAL A C 1
ATOM 2042 O O . VAL A 1 275 ? -17.493 -5.799 21.748 1.00 96.25 275 VAL A O 1
ATOM 2045 N N . VAL A 1 276 ? -19.695 -5.883 21.281 1.00 97.12 276 VAL A N 1
ATOM 2046 C CA . VAL A 1 276 ? -19.852 -4.487 20.901 1.00 97.12 276 VAL A CA 1
ATOM 2047 C C . VAL A 1 276 ? -20.914 -3.841 21.777 1.00 97.12 276 VAL A C 1
ATOM 2049 O O . VAL A 1 276 ? -22.004 -4.364 21.959 1.00 97.12 276 VAL A O 1
ATOM 2052 N N . MET A 1 277 ? -20.574 -2.689 22.347 1.00 97.06 277 MET A N 1
ATOM 2053 C CA . MET A 1 277 ? -21.471 -1.864 23.141 1.00 97.06 277 MET A CA 1
ATOM 2054 C C . MET A 1 277 ? -21.591 -0.493 22.483 1.00 97.06 277 MET A C 1
ATOM 2056 O O . MET A 1 277 ? -20.595 0.228 22.383 1.00 97.06 277 MET A O 1
ATOM 2060 N N . VAL A 1 278 ? -22.796 -0.117 22.056 1.00 95.75 278 VAL A N 1
ATOM 2061 C CA . VAL A 1 278 ? -23.099 1.201 21.470 1.00 95.75 278 VAL A CA 1
ATOM 2062 C C . VAL A 1 278 ? -24.392 1.725 22.083 1.00 95.75 278 VAL A C 1
ATOM 2064 O O . VAL A 1 278 ? -25.391 1.017 22.130 1.00 95.75 278 VAL A O 1
ATOM 2067 N N . ASP A 1 279 ? -24.362 2.952 22.607 1.00 89.88 279 ASP A N 1
ATOM 2068 C CA . ASP A 1 279 ? -25.523 3.622 23.221 1.00 89.88 279 ASP A CA 1
ATOM 2069 C C . ASP A 1 279 ? -26.246 2.802 24.315 1.00 89.88 279 ASP A C 1
ATOM 2071 O O . ASP A 1 279 ? -27.442 2.956 24.555 1.00 89.88 279 ASP A O 1
ATOM 2075 N N . GLY A 1 280 ? -25.504 1.945 25.026 1.00 86.19 280 GLY A N 1
ATOM 2076 C CA . GLY A 1 280 ? -26.030 1.105 26.109 1.00 86.19 280 GLY A CA 1
ATOM 2077 C C . GLY A 1 280 ? -26.651 -0.219 25.656 1.00 86.19 280 GLY A C 1
ATOM 2078 O O . GLY A 1 280 ? -27.147 -0.953 26.506 1.00 86.19 280 GLY A O 1
ATOM 2079 N N . HIS A 1 281 ? -26.598 -0.530 24.360 1.00 88.88 281 HIS A N 1
ATOM 2080 C CA . HIS A 1 281 ? -26.933 -1.840 23.812 1.00 88.88 281 HIS A CA 1
ATOM 2081 C C . HIS A 1 281 ? -25.668 -2.673 23.634 1.00 88.88 281 HIS A C 1
ATOM 2083 O O . HIS A 1 281 ? -24.706 -2.191 23.036 1.00 88.88 281 HIS A O 1
ATOM 2089 N N . ASP A 1 282 ? -25.679 -3.892 24.165 1.00 92.44 282 ASP A N 1
ATOM 2090 C CA . ASP A 1 282 ? -24.650 -4.908 23.993 1.00 92.44 282 ASP A CA 1
ATOM 2091 C C . ASP A 1 282 ? -25.078 -5.956 22.956 1.00 92.44 282 ASP A C 1
ATOM 2093 O O . ASP A 1 282 ? -26.204 -6.453 22.967 1.00 92.44 282 ASP A O 1
ATOM 2097 N N . GLU A 1 283 ? -24.168 -6.281 22.042 1.00 95.31 283 GLU A N 1
ATOM 2098 C CA . GLU A 1 283 ? -24.306 -7.388 21.099 1.00 95.31 283 GLU A CA 1
ATOM 2099 C C . GLU A 1 283 ? -23.030 -8.234 21.134 1.00 95.31 283 GLU A C 1
ATOM 2101 O O . GLU A 1 283 ? -21.918 -7.710 20.999 1.00 95.31 283 GLU A O 1
ATOM 2106 N N . ASP A 1 284 ? -23.201 -9.542 21.300 1.00 94.69 284 ASP A N 1
ATOM 2107 C CA . ASP A 1 284 ? -22.116 -10.515 21.211 1.00 94.69 284 ASP A CA 1
ATOM 2108 C C . ASP A 1 284 ? -21.931 -10.956 19.750 1.00 94.69 284 ASP A C 1
ATOM 2110 O O . ASP A 1 284 ? -22.895 -11.061 18.985 1.00 94.69 284 ASP A O 1
ATOM 2114 N N . PHE A 1 285 ? -20.695 -11.250 19.353 1.00 93.94 285 PHE A N 1
ATOM 2115 C CA . PHE A 1 285 ? -20.385 -11.825 18.048 1.00 93.94 285 PHE A CA 1
ATOM 2116 C C . PHE A 1 285 ? -19.308 -12.908 18.157 1.00 93.94 285 PHE A C 1
ATOM 2118 O O . PHE A 1 285 ? -18.297 -12.744 18.830 1.00 93.94 285 PHE A O 1
ATOM 2125 N N . GLU A 1 286 ? -19.518 -14.017 17.446 1.00 91.25 286 GLU A N 1
ATOM 2126 C CA . GLU A 1 286 ? -18.661 -15.216 17.501 1.00 91.25 286 GLU A CA 1
ATOM 2127 C C . GLU A 1 286 ? -17.529 -15.200 16.462 1.00 91.25 286 GLU A C 1
ATOM 2129 O O . GLU A 1 286 ? -16.686 -16.096 16.422 1.00 91.25 286 GLU A O 1
ATOM 2134 N N . SER A 1 287 ? -17.512 -14.206 15.571 1.00 92.25 287 SER A N 1
ATOM 2135 C CA . SER A 1 287 ? -16.478 -14.074 14.548 1.00 92.25 287 SER A CA 1
ATOM 2136 C C . SER A 1 287 ? -16.251 -12.620 14.166 1.00 92.25 287 SER A C 1
ATOM 2138 O O . SER A 1 287 ? -17.205 -11.907 13.852 1.00 92.25 287 SER A O 1
ATOM 2140 N N . LEU A 1 288 ? -14.986 -12.207 14.118 1.00 93.94 288 LEU A N 1
ATOM 2141 C CA . LEU A 1 288 ? -14.578 -10.917 13.575 1.00 93.94 288 LEU A CA 1
ATOM 2142 C C . LEU A 1 288 ? -14.119 -11.076 12.121 1.00 93.94 288 LEU A C 1
ATOM 2144 O O . LEU A 1 288 ? -13.112 -11.732 11.850 1.00 93.94 288 LEU A O 1
ATOM 2148 N N . GLU A 1 289 ? -14.824 -10.443 11.185 1.00 92.69 289 GLU A N 1
ATOM 2149 C CA . GLU A 1 289 ? -14.359 -10.355 9.801 1.00 92.69 289 GLU A CA 1
ATOM 2150 C C . GLU A 1 289 ? -13.237 -9.313 9.694 1.00 92.69 289 GLU A C 1
ATOM 2152 O O . GLU A 1 289 ? -13.444 -8.116 9.896 1.00 92.69 289 GLU A O 1
ATOM 2157 N N . ILE A 1 290 ? -12.026 -9.773 9.370 1.00 93.00 290 ILE A N 1
ATOM 2158 C CA . ILE A 1 290 ? -10.867 -8.901 9.162 1.00 93.00 290 ILE A CA 1
ATOM 2159 C C . ILE A 1 290 ? -10.635 -8.750 7.660 1.00 93.00 290 ILE A C 1
ATOM 2161 O O . ILE A 1 290 ? -10.163 -9.670 6.984 1.00 93.00 290 ILE A O 1
ATOM 2165 N N . VAL A 1 291 ? -10.929 -7.562 7.137 1.00 91.44 291 VAL A N 1
ATOM 2166 C CA . VAL A 1 291 ? -10.676 -7.224 5.733 1.00 91.44 291 VAL A CA 1
ATOM 2167 C C . VAL A 1 291 ? -9.223 -6.782 5.572 1.00 91.44 291 VAL A C 1
ATOM 2169 O O . VAL A 1 291 ? -8.881 -5.605 5.694 1.00 91.44 291 VAL A O 1
ATOM 2172 N N . TRP A 1 292 ? -8.348 -7.747 5.299 1.00 93.00 292 TRP A N 1
ATOM 2173 C CA . TRP A 1 292 ? -6.942 -7.476 5.007 1.00 93.00 292 TRP A CA 1
ATOM 2174 C C . TRP A 1 292 ? -6.776 -6.721 3.680 1.00 93.00 292 TRP A C 1
ATOM 2176 O O . TRP A 1 292 ? -7.433 -7.079 2.695 1.00 93.00 292 TRP A O 1
ATOM 2186 N N . PRO A 1 293 ? -5.859 -5.735 3.600 1.00 93.81 293 PRO A N 1
ATOM 2187 C CA . PRO A 1 293 ? -5.511 -5.110 2.331 1.00 93.81 293 PRO A CA 1
ATOM 2188 C C . PRO A 1 293 ? -5.082 -6.163 1.303 1.00 93.81 293 PRO A C 1
ATOM 2190 O O . PRO A 1 293 ? -4.336 -7.092 1.622 1.00 93.81 293 PRO A O 1
ATOM 2193 N N . SER A 1 294 ? -5.525 -6.013 0.054 1.00 95.19 294 SER A N 1
ATOM 2194 C CA . SER A 1 294 ? -5.245 -6.976 -1.023 1.00 95.19 294 SER A CA 1
ATOM 2195 C C . SER A 1 294 ? -3.748 -7.233 -1.211 1.00 95.19 294 SER A C 1
ATOM 2197 O O . SER A 1 294 ? -3.339 -8.375 -1.414 1.00 95.19 294 SER A O 1
ATOM 2199 N N . TRP A 1 295 ? -2.922 -6.196 -1.063 1.00 95.88 295 TRP A N 1
ATOM 2200 C CA . TRP A 1 295 ? -1.470 -6.315 -1.165 1.00 95.88 295 TRP A CA 1
ATOM 2201 C C . TRP A 1 295 ? -0.869 -7.172 -0.040 1.00 95.88 295 TRP A C 1
ATOM 2203 O O . TRP A 1 295 ? 0.049 -7.938 -0.309 1.00 95.88 295 TRP A O 1
ATOM 2213 N N . VAL A 1 296 ? -1.414 -7.124 1.186 1.00 95.94 296 VAL A N 1
ATOM 2214 C CA . VAL A 1 296 ? -0.969 -7.984 2.304 1.00 95.94 296 VAL A CA 1
ATOM 2215 C C . VAL A 1 296 ? -1.262 -9.442 1.972 1.00 95.94 296 VAL A C 1
ATOM 2217 O O . VAL A 1 296 ? -0.368 -10.282 2.017 1.00 95.94 296 VAL A O 1
ATOM 2220 N N . ARG A 1 297 ? -2.491 -9.731 1.522 1.00 96.06 297 ARG A N 1
ATOM 2221 C CA . ARG A 1 297 ? -2.881 -11.085 1.097 1.00 96.06 297 ARG A CA 1
ATOM 2222 C C . ARG A 1 297 ? -1.997 -11.605 -0.034 1.00 96.06 297 ARG A C 1
ATOM 2224 O O . ARG A 1 297 ? -1.684 -12.796 -0.076 1.00 96.06 297 ARG A O 1
ATOM 2231 N N . ARG A 1 298 ? -1.584 -10.726 -0.953 1.00 97.25 298 ARG A N 1
ATOM 2232 C CA . ARG A 1 298 ? -0.668 -11.099 -2.030 1.00 97.25 298 ARG A CA 1
ATOM 2233 C C . ARG A 1 298 ? 0.725 -11.441 -1.509 1.00 97.25 298 ARG A C 1
ATOM 2235 O O . ARG A 1 298 ? 1.263 -12.460 -1.931 1.00 97.25 298 ARG A O 1
ATOM 2242 N N . ILE A 1 299 ? 1.278 -10.650 -0.588 1.00 97.31 299 ILE A N 1
ATOM 2243 C CA . ILE A 1 299 ? 2.556 -10.964 0.074 1.00 97.31 299 ILE A CA 1
ATOM 2244 C C . ILE A 1 299 ? 2.487 -12.340 0.747 1.00 97.31 299 ILE A C 1
ATOM 2246 O O . ILE A 1 299 ? 3.377 -13.161 0.529 1.00 97.31 299 ILE A O 1
ATOM 2250 N N . ASP A 1 300 ? 1.424 -12.628 1.501 1.00 96.25 300 ASP A N 1
ATOM 2251 C CA . ASP A 1 300 ? 1.266 -13.918 2.186 1.00 96.25 300 ASP A CA 1
ATOM 2252 C C . ASP A 1 300 ? 1.155 -15.091 1.205 1.00 96.25 300 ASP A C 1
ATOM 2254 O O . ASP A 1 300 ? 1.756 -16.145 1.422 1.00 96.25 300 ASP A O 1
ATOM 2258 N N . THR A 1 301 ? 0.448 -14.890 0.089 1.00 96.94 301 THR A N 1
ATOM 2259 C CA . THR A 1 301 ? 0.347 -15.881 -0.994 1.00 96.94 301 THR A CA 1
ATOM 2260 C C . THR A 1 301 ? 1.729 -16.199 -1.569 1.00 96.94 301 THR A C 1
ATOM 2262 O O . THR A 1 301 ? 2.138 -17.359 -1.587 1.00 96.94 301 THR A O 1
ATOM 2265 N N . LEU A 1 302 ? 2.491 -15.169 -1.957 1.00 97.19 302 LEU A N 1
ATOM 2266 C CA . LEU A 1 302 ? 3.841 -15.327 -2.511 1.00 97.19 302 LEU A CA 1
ATOM 2267 C C . LEU A 1 302 ? 4.796 -15.972 -1.494 1.00 97.19 302 LEU A C 1
ATOM 2269 O O . LEU A 1 302 ? 5.604 -16.830 -1.842 1.00 97.19 302 LEU A O 1
ATOM 2273 N N . ARG A 1 303 ? 4.678 -15.622 -0.208 1.00 96.56 303 ARG A N 1
ATOM 2274 C CA . ARG A 1 303 ? 5.481 -16.232 0.859 1.00 96.56 303 ARG A CA 1
ATOM 2275 C C . ARG A 1 303 ? 5.183 -17.728 1.007 1.00 96.56 303 ARG A C 1
ATOM 2277 O O . ARG A 1 303 ? 6.119 -18.518 1.126 1.00 96.56 303 ARG A O 1
ATOM 2284 N N . GLY A 1 304 ? 3.912 -18.131 0.961 1.00 96.00 304 GLY A N 1
ATOM 2285 C CA . GLY A 1 304 ? 3.515 -19.543 0.989 1.00 96.00 304 GLY A CA 1
ATOM 2286 C C . GLY A 1 304 ? 4.035 -20.339 -0.214 1.00 96.00 304 GLY A C 1
ATOM 2287 O O . GLY A 1 304 ? 4.521 -21.466 -0.063 1.00 96.00 304 GLY A O 1
ATOM 2288 N N . GLU A 1 305 ? 4.005 -19.738 -1.404 1.00 95.44 305 GLU A N 1
ATOM 2289 C CA . GLU A 1 305 ? 4.550 -20.333 -2.628 1.00 95.44 305 GLU A CA 1
ATOM 2290 C C . GLU A 1 305 ? 6.081 -20.512 -2.556 1.00 95.44 305 GLU A C 1
ATOM 2292 O O . GLU A 1 305 ? 6.580 -21.593 -2.883 1.00 95.44 305 GLU A O 1
ATOM 2297 N N . LEU A 1 306 ? 6.827 -19.519 -2.046 1.00 93.69 306 LEU A N 1
ATOM 2298 C CA . LEU A 1 306 ? 8.284 -19.609 -1.834 1.00 93.69 306 LEU A CA 1
ATOM 2299 C C . LEU A 1 306 ? 8.672 -20.745 -0.881 1.00 93.69 306 LEU A C 1
ATOM 2301 O O . LEU A 1 306 ? 9.609 -21.501 -1.157 1.00 93.69 306 LEU A O 1
ATOM 2305 N N . VAL A 1 307 ? 7.949 -20.886 0.235 1.00 92.19 307 VAL A N 1
ATOM 2306 C CA . VAL A 1 307 ? 8.168 -21.972 1.205 1.00 92.19 307 VAL A CA 1
ATOM 2307 C C . VAL A 1 307 ? 7.928 -23.328 0.542 1.00 92.19 307 VAL A C 1
ATOM 2309 O O . VAL A 1 307 ? 8.756 -24.234 0.657 1.00 92.19 307 VAL A O 1
ATOM 2312 N N . THR A 1 308 ? 6.840 -23.454 -0.219 1.00 91.38 308 THR A N 1
ATOM 2313 C CA . THR A 1 308 ? 6.500 -24.690 -0.936 1.00 91.38 308 THR A CA 1
ATOM 2314 C C . THR A 1 308 ? 7.581 -25.070 -1.952 1.00 91.38 308 THR A C 1
ATOM 2316 O O . THR A 1 308 ? 8.041 -26.214 -1.952 1.00 91.38 308 THR A O 1
ATOM 2319 N N . ARG A 1 309 ? 8.052 -24.122 -2.777 1.00 88.50 309 ARG A N 1
ATOM 2320 C CA . ARG A 1 309 ? 9.135 -24.370 -3.748 1.00 88.50 309 ARG A CA 1
ATOM 2321 C C . ARG A 1 309 ? 10.444 -24.770 -3.069 1.00 88.50 309 ARG A C 1
ATOM 2323 O O . ARG A 1 309 ? 11.100 -25.710 -3.516 1.00 88.50 309 ARG A O 1
ATOM 2330 N N . SER A 1 310 ? 10.791 -24.107 -1.966 1.00 84.12 310 SER A N 1
ATOM 2331 C CA . SER A 1 310 ? 12.002 -24.412 -1.196 1.00 84.12 310 SER A CA 1
ATOM 2332 C C . SER A 1 310 ? 11.985 -25.843 -0.648 1.00 84.12 310 SER A C 1
ATOM 2334 O O . SER A 1 310 ? 12.988 -26.550 -0.736 1.00 84.12 310 SER A O 1
ATOM 2336 N N . HIS A 1 311 ? 10.837 -26.308 -0.144 1.00 84.25 311 HIS A N 1
ATOM 2337 C CA . HIS A 1 311 ? 10.680 -27.689 0.318 1.00 84.25 311 HIS A CA 1
ATOM 2338 C C . HIS A 1 311 ? 10.809 -28.716 -0.812 1.00 84.25 311 HIS A C 1
ATOM 2340 O O . HIS A 1 311 ? 11.470 -29.736 -0.629 1.00 84.25 311 HIS A O 1
ATOM 2346 N N . VAL A 1 312 ? 10.222 -28.448 -1.983 1.00 84.50 312 VAL A N 1
ATOM 2347 C CA . VAL A 1 312 ? 10.339 -29.340 -3.149 1.00 84.50 312 VAL A CA 1
ATOM 2348 C C . VAL A 1 312 ? 11.793 -29.446 -3.615 1.00 84.50 312 VAL A C 1
ATOM 2350 O O . VAL A 1 312 ? 12.275 -30.551 -3.859 1.00 84.50 312 VAL A O 1
ATOM 2353 N N . ALA A 1 313 ? 12.521 -28.326 -3.676 1.00 79.50 313 ALA A N 1
ATOM 2354 C CA . ALA A 1 313 ? 13.933 -28.320 -4.057 1.00 79.50 313 ALA A CA 1
ATOM 2355 C C . ALA A 1 313 ? 14.810 -29.125 -3.078 1.00 79.50 313 ALA A C 1
ATOM 2357 O O . ALA A 1 313 ? 15.702 -29.850 -3.509 1.00 79.50 313 ALA A O 1
ATOM 2358 N N . GLN A 1 314 ? 14.523 -29.054 -1.774 1.00 77.69 314 GLN A N 1
ATOM 2359 C CA . GLN A 1 314 ? 15.234 -29.821 -0.742 1.00 77.69 314 GLN A CA 1
ATOM 2360 C C . GLN A 1 314 ? 14.951 -31.328 -0.786 1.00 77.69 314 GLN A C 1
ATOM 2362 O O . GLN A 1 314 ? 15.790 -32.108 -0.354 1.00 77.69 314 GLN A O 1
ATOM 2367 N N . GLN A 1 315 ? 13.781 -31.751 -1.272 1.00 75.94 315 GLN A N 1
ATOM 2368 C CA . GLN A 1 315 ? 13.436 -33.172 -1.411 1.00 75.94 315 GLN A CA 1
ATOM 2369 C C . GLN A 1 315 ? 13.993 -33.804 -2.694 1.00 75.94 315 GLN A C 1
ATOM 2371 O O . GLN A 1 315 ? 14.065 -35.029 -2.787 1.00 75.94 315 GLN A O 1
ATOM 2376 N N . ALA A 1 316 ? 14.344 -32.984 -3.687 1.00 70.06 316 ALA A N 1
ATOM 2377 C CA . ALA A 1 316 ? 14.851 -33.428 -4.983 1.00 70.06 316 ALA A CA 1
ATOM 2378 C C . ALA A 1 316 ? 16.390 -33.495 -5.070 1.00 70.06 316 ALA A C 1
ATOM 2380 O O . ALA A 1 316 ? 16.903 -34.047 -6.046 1.00 70.06 316 ALA A O 1
ATOM 2381 N N . GLY A 1 317 ? 17.107 -32.921 -4.096 1.00 60.47 317 GLY A N 1
ATOM 2382 C CA . GLY A 1 317 ? 18.574 -32.942 -3.987 1.00 60.47 317 GLY A CA 1
ATOM 2383 C C . GLY A 1 317 ? 19.077 -33.990 -3.007 1.00 60.47 317 GLY A C 1
ATOM 2384 O O . GLY A 1 317 ? 20.155 -34.560 -3.287 1.00 60.47 317 GLY A O 1
#

Secondary structure (DSSP, 8-state):
------PPPPP--PPPPHHHHHHHHHHHHHHT-HHHHHHH-HHHHHHHHHHHHHHHHHHHHTT-S-HHHHHHHHHHHHHHHH-BTTB--TTTT--HHHHHHHHHHHHHTTHHHHHHHHHHHHHTS---THHHHHHHHHHHHHHH-TTT---HHHHHHHHSSGGGHHHHHHHHHHHHS--SHHHHHHHHHGGGT--GGGEEEEEEEEEETTEEEEEEEEEE-S--TT--HHHHHHHHHHHHHHHHHTT---SEEEEEEGGGTTEEEEEETTTTEEEEEETTEEEEES-------HHHHHHHHHHHHHHHHHHHHHHH-

Radius of gyration: 24.39 Å; chains: 1; bounding box: 77×54×68 Å

pLDDT: mean 87.95, std 13.22, range [33.09, 97.75]

Sequence (317 aa):
MTPLRQGATPTPQTPPLHGTLTFSRRYSEALADSGFIEELGPVPAATNAIIFNHLLARLLERNAVSPSVALGAQLATWAFLWGRPGTAGTGADLDEETADVVRQVLRDGHAKVATVRGLAAAADRPASGEDVARLRELAQHLLVVDDFGLDIELLEEAAGAAEMAGGLLDSLARAASPHGPSEILDVVVGVHGIARGSVHWRTETVRRARANYDATTFVVTSTLPGLTPALATEMLGRVVVAATFADHPGSYWRIRFEGNGSSVAFWDADASDGVVMVDGHDEDFESLEIVWPSWVRRIDTLRGELVTRSHVAQQAG

Foldseek 3Di:
DDDDDDDDDDDDQDPADPVVLVVLVVLLVLLVDPVSCVVCDLLNNLLVLLVSLVVLVVCVVVSNDDPASSLSSNLSSLCQQANFVPGGHSLPPDDPVSSVSSVVSCVVSVVLLSNLLSLLVNLPDDDDDPSLVSQQRSLLCLLFDVVSPDALVSLCVSLVHLVSSLVSLVSSVSSNADPDDQVLQCLQCVVQVQDSVQKDWDFDFDQDPNDTDTATEIEGRAARPPDDQVSQLQSQLSQVVSCVSVVVDFQKYKYAYVNQPGWIKMGRNVVLKIWTAHPRDIDIDNDRDRDDRPSVVSSVVNVVVSVVVVVVVVVVD

Organism: NCBI:txid2663847